Protein AF-A0A396HAP9-F1 (afdb_monomer_lite)

Sequence (199 aa):
MLFASLQLLITLPTNSNITKSLSLSLSLSLSLSLSLSLSLKEWIFEDLALLRVEKILMMASGYSNSPCAACKFLRRKCNQDCIFAPYFPPEEPHKFVNVHKIFGASNVSKILNEVLPHQREDTVNSLAYEAEARIKNPVYGCVGAISVLQGQLFRLQKELDATNADLIRFTHEGSSSLGLGHVHSDDFFNYPSNLSNDM

InterPro domains:
  IPR004883 Lateral organ boundaries, LOB [PF03195] (67-164)
  IPR004883 Lateral organ boundaries, LOB [PS50891] (66-167)

Foldseek 3Di:
DVVVVVVVVPPDDDDDPVVVVVVVVVVVVVVVVVVVVVVVVVVVVVVVVVVVVVLVVVLVVLPDVDAFLQCVVVVHDHDPPRLCSSQGHNVRNVLNVLLCVPQNPVRLVVVSVVDDVVCNNVVSVVSSQQSVQCVVPVPQRCVVVVVVVVVVVVVVVVVVVVVVVVVVVVVVVVVVPVDDDDDDDDDDDDDDDDDDDDD

Structure (mmCIF, N/CA/C/O backbone):
data_AF-A0A396HAP9-F1
#
_entry.id   AF-A0A396HAP9-F1
#
loop_
_atom_site.group_PDB
_atom_site.id
_atom_site.type_symbol
_atom_site.label_atom_id
_atom_site.label_alt_id
_atom_site.label_comp_id
_atom_site.label_asym_id
_atom_site.label_entity_id
_atom_site.label_seq_id
_atom_site.pdbx_PDB_ins_code
_atom_site.Cartn_x
_atom_site.Cartn_y
_atom_site.Cartn_z
_atom_site.occupancy
_atom_site.B_iso_or_equiv
_atom_site.auth_seq_id
_atom_site.auth_comp_id
_atom_site.auth_asym_id
_atom_site.auth_atom_id
_atom_site.pdbx_PDB_model_num
ATOM 1 N N . MET A 1 1 ? 21.847 -15.276 -6.045 1.00 46.97 1 MET A N 1
ATOM 2 C CA . MET A 1 1 ? 22.238 -14.984 -7.444 1.00 46.97 1 MET A CA 1
ATOM 3 C C . MET A 1 1 ? 23.712 -14.589 -7.612 1.00 46.97 1 MET A C 1
ATOM 5 O O . MET A 1 1 ? 24.217 -14.739 -8.709 1.00 46.97 1 MET A O 1
ATOM 9 N N . LEU A 1 2 ? 24.443 -14.201 -6.554 1.00 41.09 2 LEU A N 1
ATOM 10 C CA . LEU A 1 2 ? 25.882 -13.873 -6.633 1.00 41.09 2 LEU A CA 1
ATOM 11 C C . LEU A 1 2 ? 26.825 -15.086 -6.789 1.00 41.09 2 LEU A C 1
ATOM 13 O O . LEU A 1 2 ? 27.959 -14.927 -7.221 1.00 41.09 2 LEU A O 1
ATOM 17 N N . PHE A 1 3 ? 26.359 -16.305 -6.500 1.00 46.91 3 PHE A N 1
ATOM 18 C CA . PHE A 1 3 ? 27.175 -17.518 -6.647 1.00 46.91 3 PHE A CA 1
ATOM 19 C C . PHE A 1 3 ? 27.316 -18.000 -8.101 1.00 46.91 3 PHE A C 1
ATOM 21 O O . PHE A 1 3 ? 28.268 -18.704 -8.411 1.00 46.91 3 PHE A O 1
ATOM 28 N N . ALA A 1 4 ? 26.422 -17.589 -9.011 1.00 45.12 4 ALA A N 1
ATOM 29 C CA . ALA A 1 4 ? 26.512 -17.959 -10.427 1.00 45.12 4 ALA A CA 1
ATOM 30 C C . ALA A 1 4 ? 27.505 -17.075 -11.208 1.00 45.12 4 ALA A C 1
ATOM 32 O O . ALA A 1 4 ? 28.115 -17.534 -12.168 1.00 45.12 4 ALA A O 1
ATOM 33 N N . SER A 1 5 ? 27.718 -15.830 -10.767 1.00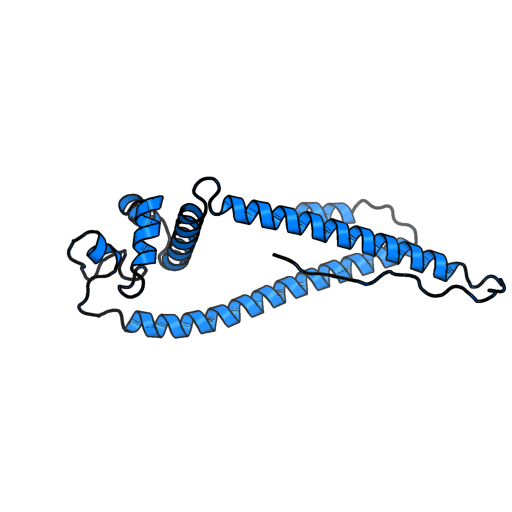 50.06 5 SER A N 1
ATOM 34 C CA . SER A 1 5 ? 28.624 -14.881 -11.429 1.00 50.06 5 SER A CA 1
ATOM 35 C C . SER A 1 5 ? 30.103 -15.166 -11.159 1.00 50.06 5 SER A C 1
ATOM 37 O O . SER A 1 5 ? 30.941 -14.855 -12.000 1.00 50.06 5 SER A O 1
ATOM 39 N N . LEU A 1 6 ? 30.442 -15.794 -10.025 1.00 51.88 6 LEU A N 1
ATOM 40 C CA . LEU A 1 6 ? 31.836 -16.122 -9.702 1.00 51.88 6 LEU A CA 1
ATOM 41 C C . LEU A 1 6 ? 32.345 -17.355 -10.473 1.00 51.88 6 LEU A C 1
ATOM 43 O O . LEU A 1 6 ? 33.542 -17.475 -10.720 1.00 51.88 6 LEU A O 1
ATOM 47 N N . GLN A 1 7 ? 31.441 -18.229 -10.929 1.00 51.34 7 GLN A N 1
ATOM 48 C CA . GLN A 1 7 ? 31.807 -19.433 -11.681 1.00 51.34 7 GLN A CA 1
ATOM 49 C C . GLN A 1 7 ? 32.224 -19.134 -13.131 1.00 51.34 7 GLN A C 1
ATOM 51 O O . GLN A 1 7 ? 32.957 -19.919 -13.727 1.00 51.34 7 GLN A O 1
ATOM 56 N N . LEU A 1 8 ? 31.827 -17.983 -13.691 1.00 49.62 8 LEU A N 1
ATOM 57 C CA . LEU A 1 8 ? 32.210 -17.588 -15.052 1.00 49.62 8 LEU A CA 1
ATOM 58 C C . LEU A 1 8 ? 33.645 -17.026 -15.136 1.00 49.62 8 LEU A C 1
ATOM 60 O O . LEU A 1 8 ? 34.204 -16.945 -16.226 1.00 49.62 8 LEU A O 1
ATOM 64 N N . LEU A 1 9 ? 34.273 -16.689 -14.000 1.00 48.00 9 LEU A N 1
ATOM 65 C CA . LEU A 1 9 ? 35.663 -16.213 -13.962 1.00 48.00 9 LEU A CA 1
ATOM 66 C C . LEU A 1 9 ? 36.714 -17.341 -13.973 1.00 48.00 9 LEU A C 1
ATOM 68 O O . LEU A 1 9 ? 37.890 -17.052 -14.176 1.00 48.00 9 LEU A O 1
ATOM 72 N N . ILE A 1 10 ? 36.325 -18.607 -13.770 1.00 51.59 10 ILE A N 1
ATOM 73 C CA . ILE A 1 10 ? 37.278 -19.727 -13.616 1.00 51.59 10 ILE A CA 1
ATOM 74 C C . ILE A 1 10 ? 37.458 -20.539 -14.921 1.00 51.59 10 ILE A C 1
ATOM 76 O O . ILE A 1 10 ? 38.408 -21.308 -15.035 1.00 51.59 10 ILE A O 1
ATOM 80 N N . THR A 1 11 ? 36.622 -20.345 -15.951 1.00 50.88 11 THR A N 1
ATOM 81 C CA . THR A 1 11 ? 36.629 -21.178 -17.179 1.00 50.88 11 THR A CA 1
ATOM 82 C C . THR A 1 11 ? 36.986 -20.452 -18.483 1.00 50.88 11 THR A C 1
ATOM 84 O O . THR A 1 11 ? 36.640 -20.942 -19.556 1.00 50.88 11 THR A O 1
ATOM 87 N N . LEU A 1 12 ? 37.675 -19.306 -18.447 1.00 44.91 12 LEU A N 1
ATOM 88 C CA . LEU A 1 12 ? 38.189 -18.672 -19.672 1.00 44.91 12 LEU A CA 1
ATOM 89 C C . LEU A 1 12 ? 39.673 -19.020 -19.892 1.00 44.91 12 LEU A C 1
ATOM 91 O O . LEU A 1 12 ? 40.472 -18.901 -18.961 1.00 44.91 12 LEU A O 1
ATOM 95 N N . PRO A 1 13 ? 40.063 -19.458 -21.106 1.00 42.12 13 PRO A N 1
ATOM 96 C CA . PRO A 1 13 ? 41.411 -19.927 -21.387 1.00 42.12 13 PRO A CA 1
ATOM 97 C C . PRO A 1 13 ? 42.414 -18.769 -21.328 1.00 42.12 13 PRO A C 1
ATOM 99 O O . PRO A 1 13 ? 42.207 -17.679 -21.864 1.00 42.12 13 PRO A O 1
ATOM 102 N N . THR A 1 14 ? 43.534 -19.023 -20.661 1.00 53.97 14 THR A N 1
ATOM 103 C CA . THR A 1 14 ? 44.608 -18.067 -20.399 1.00 53.97 14 THR A CA 1
ATOM 104 C C . THR A 1 14 ? 45.492 -17.861 -21.628 1.00 53.97 14 THR A C 1
ATOM 106 O O . THR A 1 14 ? 46.500 -18.552 -21.757 1.00 53.97 14 THR A O 1
ATOM 109 N N . ASN A 1 15 ? 45.181 -16.900 -22.509 1.00 52.03 15 ASN A N 1
ATOM 110 C CA . ASN A 1 15 ? 46.229 -16.198 -23.269 1.00 52.03 15 ASN A CA 1
ATOM 111 C C . ASN A 1 15 ? 45.742 -14.917 -23.980 1.00 52.03 15 ASN A C 1
ATOM 113 O O . ASN A 1 15 ? 45.047 -14.995 -24.988 1.00 52.03 15 ASN A O 1
ATOM 117 N N . SER A 1 16 ? 46.110 -13.740 -23.457 1.00 58.41 16 SER A N 1
ATOM 118 C CA . SER A 1 16 ? 46.436 -12.488 -24.184 1.00 58.41 16 SER A CA 1
ATOM 119 C C . SER A 1 16 ? 46.274 -11.265 -23.267 1.00 58.41 16 SER A C 1
ATOM 121 O O . SER A 1 16 ? 45.460 -11.254 -22.349 1.00 58.41 16 SER A O 1
ATOM 123 N N . ASN A 1 17 ? 47.044 -10.197 -23.507 1.00 53.81 17 ASN A N 1
ATOM 124 C CA . ASN A 1 17 ? 46.995 -8.951 -22.720 1.00 53.81 17 ASN A CA 1
ATOM 125 C C . ASN A 1 17 ? 45.612 -8.256 -22.723 1.00 53.81 17 ASN A C 1
ATOM 127 O O . ASN A 1 17 ? 45.324 -7.452 -21.838 1.00 53.81 17 ASN A O 1
ATOM 131 N N . ILE A 1 18 ? 44.738 -8.617 -23.664 1.00 51.47 18 ILE A N 1
ATOM 132 C CA . ILE A 1 18 ? 43.368 -8.109 -23.803 1.00 51.47 18 ILE A CA 1
ATOM 133 C C . ILE A 1 18 ? 42.463 -8.640 -22.675 1.00 51.47 18 ILE A C 1
ATOM 135 O O . ILE A 1 18 ? 41.651 -7.893 -22.131 1.00 51.47 18 ILE A O 1
ATOM 139 N N . THR A 1 19 ? 42.651 -9.891 -22.234 1.00 54.03 19 THR A N 1
ATOM 140 C CA . THR A 1 19 ? 41.838 -10.483 -21.153 1.00 54.03 19 THR A CA 1
ATOM 141 C C . THR A 1 19 ? 42.161 -9.886 -19.788 1.00 54.03 19 THR A C 1
ATOM 143 O O . THR A 1 19 ? 41.276 -9.769 -18.944 1.00 54.03 19 THR A O 1
ATOM 146 N N . LYS A 1 20 ? 43.405 -9.434 -19.579 1.00 50.50 20 LYS A N 1
ATOM 147 C CA . LYS A 1 20 ? 43.808 -8.712 -18.364 1.00 50.50 20 LYS A CA 1
ATOM 148 C C . LYS A 1 20 ? 43.146 -7.339 -18.282 1.00 50.50 20 LYS A C 1
ATOM 150 O O . LYS A 1 20 ? 42.679 -6.972 -17.213 1.00 50.50 20 LYS A O 1
ATOM 155 N N . SER A 1 21 ? 43.063 -6.615 -19.400 1.00 56.38 21 SER A N 1
ATOM 156 C CA . SER A 1 21 ? 42.399 -5.305 -19.467 1.00 56.38 21 SER A CA 1
ATOM 157 C C . SER A 1 21 ? 40.886 -5.418 -19.241 1.00 56.38 21 SER A C 1
ATOM 159 O O . SER A 1 21 ? 40.335 -4.687 -18.419 1.00 56.38 21 SER A O 1
ATOM 161 N N . LEU A 1 22 ? 40.234 -6.397 -19.877 1.00 54.06 22 LEU A N 1
ATOM 162 C CA . LEU A 1 22 ? 38.808 -6.677 -19.677 1.00 54.06 22 LEU A CA 1
ATOM 163 C C . LEU A 1 22 ? 38.508 -7.170 -18.253 1.00 54.06 22 LEU A C 1
ATOM 165 O O . LEU A 1 22 ? 37.540 -6.722 -17.653 1.00 54.06 22 LEU A O 1
ATOM 169 N N . SER A 1 23 ? 39.360 -8.026 -17.679 1.00 59.59 23 SER A N 1
ATOM 170 C CA . SER A 1 23 ? 39.248 -8.479 -16.282 1.00 59.59 23 SER A CA 1
ATOM 171 C C . SER A 1 23 ? 39.395 -7.321 -15.291 1.00 59.59 23 SER A C 1
ATOM 173 O O . SER A 1 23 ? 38.601 -7.197 -14.359 1.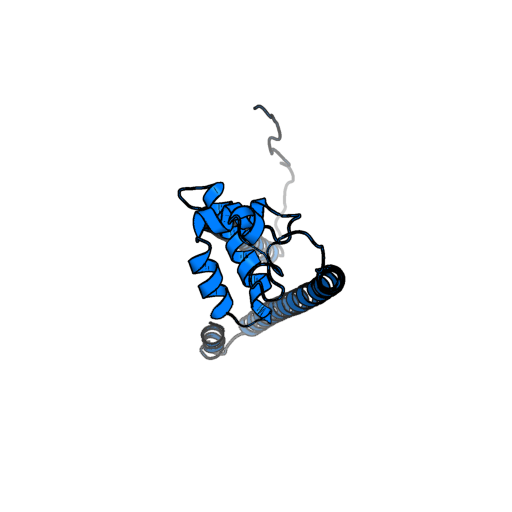00 59.59 23 SER A O 1
ATOM 175 N N . LEU A 1 24 ? 40.352 -6.418 -15.528 1.00 59.44 24 LEU A N 1
ATOM 176 C CA . LEU A 1 24 ? 40.550 -5.239 -14.690 1.00 59.44 24 LEU A CA 1
ATOM 177 C C . LEU A 1 24 ? 39.363 -4.273 -14.797 1.00 59.44 24 LEU A C 1
ATOM 179 O O . LEU A 1 24 ? 38.894 -3.789 -13.776 1.00 59.44 24 LEU A O 1
ATOM 183 N N . SER A 1 25 ? 38.840 -4.046 -16.007 1.00 65.50 25 SER A N 1
ATOM 184 C CA . SER A 1 25 ? 37.649 -3.222 -16.257 1.00 65.50 25 SER A CA 1
ATOM 185 C C . SER A 1 25 ? 36.399 -3.795 -15.582 1.00 65.50 25 SER A C 1
ATOM 187 O O . SER A 1 25 ? 35.684 -3.066 -14.893 1.00 65.50 25 SER A O 1
ATOM 189 N N . LEU A 1 26 ? 36.171 -5.106 -15.699 1.00 58.94 26 LEU A N 1
ATOM 190 C CA . LEU A 1 26 ? 35.035 -5.783 -15.075 1.00 58.94 26 LEU A CA 1
ATOM 191 C C . LEU A 1 26 ? 35.162 -5.792 -13.544 1.00 58.94 26 LEU A C 1
ATOM 193 O O . LEU A 1 26 ? 34.179 -5.562 -12.846 1.00 58.94 26 LEU A O 1
ATOM 197 N N . SER A 1 27 ? 36.376 -5.978 -13.017 1.00 69.00 27 SER A N 1
ATOM 198 C CA . SER A 1 27 ? 36.667 -5.877 -11.583 1.00 69.00 27 SER A CA 1
ATOM 199 C C . SER A 1 27 ? 36.469 -4.456 -11.056 1.00 69.00 27 SER A C 1
ATOM 201 O O . SER A 1 27 ? 35.945 -4.290 -9.956 1.00 69.00 27 SER A O 1
ATOM 203 N N . LEU A 1 28 ? 36.867 -3.430 -11.817 1.00 63.16 28 LEU A N 1
ATOM 204 C CA . LEU A 1 28 ? 36.659 -2.031 -11.442 1.00 63.16 28 LEU A CA 1
ATOM 205 C C . LEU A 1 28 ? 35.173 -1.676 -11.480 1.00 63.16 28 LEU A C 1
ATOM 207 O O . LEU A 1 28 ? 34.688 -1.040 -10.555 1.00 63.16 28 LEU A O 1
ATOM 211 N N . SER A 1 29 ? 34.442 -2.135 -12.497 1.00 70.69 29 SER A N 1
ATOM 212 C CA . SER A 1 29 ? 32.996 -1.934 -12.627 1.00 70.69 29 SER A CA 1
ATOM 213 C C . SER A 1 29 ? 32.222 -2.619 -11.498 1.00 70.69 29 SER A C 1
ATOM 215 O O . SER A 1 29 ? 31.360 -1.999 -10.877 1.00 70.69 29 SER A O 1
ATOM 217 N N . LEU A 1 30 ? 32.573 -3.865 -11.164 1.00 58.78 30 LEU A N 1
ATOM 218 C CA . LEU A 1 30 ? 31.937 -4.606 -10.076 1.00 58.78 30 LEU A CA 1
ATOM 219 C C . LEU A 1 30 ? 32.280 -4.002 -8.708 1.00 58.78 30 LEU A C 1
ATOM 221 O O . LEU A 1 30 ? 31.400 -3.889 -7.860 1.00 58.78 30 LEU A O 1
ATOM 225 N N . SER A 1 31 ? 33.526 -3.560 -8.512 1.00 72.06 31 SER A N 1
ATOM 226 C CA . SER A 1 31 ? 33.954 -2.844 -7.306 1.00 72.06 31 SER A CA 1
ATOM 227 C C . SER A 1 31 ? 33.227 -1.508 -7.165 1.00 72.06 31 SER A C 1
ATOM 229 O O . SER A 1 31 ? 32.665 -1.230 -6.113 1.00 72.06 31 SER A O 1
ATOM 231 N N . LEU A 1 32 ? 33.138 -0.722 -8.243 1.00 62.09 32 LEU A N 1
ATOM 232 C CA . LEU A 1 32 ? 32.441 0.561 -8.255 1.00 62.09 32 LEU A CA 1
ATOM 233 C C . LEU A 1 32 ? 30.938 0.374 -8.022 1.00 62.09 32 LEU A C 1
ATOM 235 O O . LEU A 1 32 ? 30.358 1.117 -7.245 1.00 62.09 32 LEU A O 1
ATOM 239 N N . SER A 1 33 ? 30.320 -0.654 -8.609 1.00 68.06 33 SER A N 1
ATOM 240 C CA . SER A 1 33 ? 28.915 -1.015 -8.381 1.00 68.06 33 SER A CA 1
ATOM 241 C C . SER A 1 33 ? 28.656 -1.468 -6.940 1.00 68.06 33 SER A C 1
ATOM 243 O O . SER A 1 33 ? 27.666 -1.057 -6.332 1.00 68.06 33 SER A O 1
ATOM 245 N N . LEU A 1 34 ? 29.558 -2.265 -6.359 1.00 56.72 34 LEU A N 1
ATOM 246 C CA . LEU A 1 34 ? 29.446 -2.718 -4.975 1.00 56.72 34 LEU A CA 1
ATOM 247 C C . LEU A 1 34 ? 29.679 -1.565 -3.991 1.00 56.72 34 LEU A C 1
ATOM 249 O O . LEU A 1 34 ? 28.924 -1.448 -3.032 1.00 56.72 34 LEU A O 1
ATOM 253 N N . SER A 1 35 ? 30.641 -0.678 -4.262 1.00 68.12 35 SER A N 1
ATOM 254 C CA . SER A 1 35 ? 30.876 0.552 -3.494 1.00 68.12 35 SER A CA 1
ATOM 255 C C . SER A 1 35 ? 29.700 1.515 -3.601 1.00 68.12 35 SER A C 1
ATOM 257 O O . SER A 1 35 ? 29.270 2.045 -2.586 1.00 68.12 35 SER A O 1
ATOM 259 N N . LEU A 1 36 ? 29.125 1.697 -4.793 1.00 58.78 36 LEU A N 1
ATOM 260 C CA . LEU A 1 36 ? 27.939 2.530 -4.984 1.00 58.78 36 LEU A CA 1
ATOM 261 C C . LEU A 1 36 ? 26.732 1.920 -4.262 1.00 58.78 36 LEU A C 1
ATOM 263 O O . LEU A 1 36 ? 25.967 2.644 -3.639 1.00 58.78 36 LEU A O 1
ATOM 267 N N . SER A 1 37 ? 26.590 0.589 -4.265 1.00 61.41 37 SER A N 1
ATOM 268 C CA . SER A 1 37 ? 25.549 -0.119 -3.511 1.00 61.41 37 SER A CA 1
ATOM 269 C C . SER A 1 37 ? 25.757 -0.065 -1.995 1.00 61.41 37 SER A C 1
ATOM 271 O O . SER A 1 37 ? 24.764 -0.020 -1.271 1.00 61.41 37 SER A O 1
ATOM 273 N N . LEU A 1 38 ? 26.999 -0.112 -1.509 1.00 55.22 38 LEU A N 1
ATOM 274 C CA . LEU A 1 38 ? 27.342 -0.003 -0.088 1.00 55.22 38 LEU A CA 1
ATOM 275 C C . LEU A 1 38 ? 27.150 1.436 0.402 1.00 55.22 38 LEU A C 1
ATOM 277 O O . LEU A 1 38 ? 26.450 1.628 1.388 1.00 55.22 38 LEU A O 1
ATOM 281 N N . SER A 1 39 ? 27.622 2.435 -0.349 1.00 52.59 39 SER A N 1
ATOM 282 C CA . SER A 1 39 ? 27.369 3.848 -0.050 1.00 52.59 39 SER A CA 1
ATOM 283 C C . SER A 1 39 ? 25.891 4.213 -0.161 1.00 52.59 39 SER A C 1
ATOM 285 O O . SER A 1 39 ? 25.412 4.951 0.688 1.00 52.59 39 SER A O 1
ATOM 287 N N . LEU A 1 40 ? 25.125 3.675 -1.124 1.00 51.38 40 LEU A N 1
ATOM 288 C CA . LEU A 1 40 ? 23.665 3.863 -1.135 1.00 51.38 40 LEU A CA 1
ATOM 289 C C . LEU A 1 40 ? 23.015 3.254 0.110 1.00 51.38 40 LEU A C 1
ATOM 291 O O . LEU A 1 40 ? 22.084 3.839 0.645 1.00 51.38 40 LEU A O 1
ATOM 295 N N . LYS A 1 41 ? 23.479 2.087 0.576 1.00 51.16 41 LYS A N 1
ATOM 296 C CA . LYS A 1 41 ? 22.954 1.459 1.797 1.00 51.16 41 LYS A CA 1
ATOM 297 C C . LYS A 1 41 ? 23.292 2.269 3.043 1.00 51.16 41 LYS A C 1
ATOM 299 O O . LYS A 1 41 ? 22.414 2.399 3.880 1.00 51.16 41 LYS A O 1
ATOM 304 N N . GLU A 1 42 ? 24.502 2.814 3.149 1.00 57.25 42 GLU A N 1
ATOM 305 C CA . GLU A 1 42 ? 24.919 3.693 4.251 1.00 57.25 42 GLU A CA 1
ATOM 306 C C . GLU A 1 42 ? 24.125 5.009 4.244 1.00 57.25 42 GLU A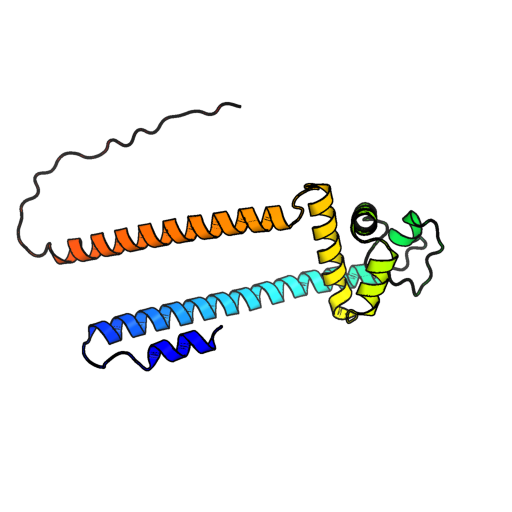 C 1
ATOM 308 O O . GLU A 1 42 ? 23.500 5.331 5.250 1.00 57.25 42 GLU A O 1
ATOM 313 N N . TRP A 1 43 ? 24.001 5.678 3.090 1.00 45.03 43 TRP A N 1
ATOM 314 C CA . TRP A 1 43 ? 23.181 6.890 2.932 1.00 45.03 43 TRP A CA 1
ATOM 315 C C . TRP A 1 43 ? 21.696 6.650 3.241 1.00 45.03 43 TRP A C 1
ATOM 317 O O . TRP A 1 43 ? 21.073 7.450 3.931 1.00 45.03 43 TRP A O 1
ATOM 327 N N . ILE A 1 44 ? 21.130 5.523 2.794 1.00 54.62 44 ILE A N 1
ATOM 328 C CA . ILE A 1 44 ? 19.745 5.146 3.114 1.00 54.62 44 ILE A CA 1
ATOM 329 C C . ILE A 1 44 ? 19.590 4.840 4.612 1.00 54.62 44 ILE A C 1
ATOM 331 O O . ILE A 1 44 ? 18.547 5.153 5.177 1.00 54.62 44 ILE A O 1
ATOM 335 N N . PHE A 1 45 ? 20.584 4.236 5.275 1.00 51.19 45 PHE A N 1
ATOM 336 C CA . PHE A 1 45 ? 20.489 3.886 6.700 1.00 51.19 45 PHE A CA 1
ATOM 337 C C . PHE A 1 45 ? 20.620 5.106 7.624 1.00 51.19 45 PHE A C 1
ATOM 339 O O . PHE A 1 45 ? 19.944 5.156 8.654 1.00 51.19 45 PHE A O 1
ATOM 346 N N . GLU A 1 46 ? 21.451 6.085 7.261 1.00 47.66 46 GLU A N 1
ATOM 347 C CA . GLU A 1 46 ? 21.669 7.308 8.046 1.00 47.66 46 GLU A CA 1
ATOM 348 C C . GLU A 1 46 ? 20.514 8.317 7.906 1.00 47.66 46 GLU A C 1
ATOM 350 O O . GLU A 1 46 ? 20.058 8.849 8.922 1.00 47.66 46 GLU A O 1
ATOM 355 N N . ASP A 1 47 ? 19.927 8.475 6.711 1.00 52.25 47 ASP A N 1
ATOM 356 C CA . ASP A 1 47 ? 18.693 9.266 6.527 1.00 52.25 47 ASP A CA 1
ATOM 357 C C . ASP A 1 47 ? 17.480 8.615 7.221 1.00 52.25 47 ASP A C 1
ATOM 359 O O . ASP A 1 47 ? 16.630 9.298 7.805 1.00 52.25 47 ASP A O 1
ATOM 363 N N . LEU A 1 48 ? 17.410 7.277 7.234 1.00 54.91 48 LEU A N 1
ATOM 364 C CA . LEU A 1 48 ? 16.359 6.544 7.947 1.00 54.91 48 LEU A CA 1
ATOM 365 C C . LEU A 1 48 ? 16.493 6.697 9.467 1.00 54.91 48 LEU A C 1
ATOM 367 O O . LEU A 1 48 ? 15.479 6.717 10.161 1.00 54.91 48 LEU A O 1
ATOM 371 N N . ALA A 1 49 ? 17.714 6.827 9.997 1.00 56.66 49 ALA A N 1
ATOM 372 C CA . ALA A 1 49 ? 17.951 7.036 11.423 1.00 56.66 49 ALA A CA 1
ATOM 373 C C . ALA A 1 49 ? 17.417 8.397 11.905 1.00 56.66 49 ALA A C 1
ATOM 375 O O . ALA A 1 49 ? 16.811 8.459 12.976 1.00 56.66 49 ALA A O 1
ATOM 376 N N . LEU A 1 50 ? 17.553 9.456 11.102 1.00 55.38 50 LEU A N 1
ATOM 377 C CA . LEU A 1 50 ? 17.022 10.791 11.410 1.00 55.38 50 LEU A CA 1
ATOM 378 C C . LEU A 1 50 ? 15.484 10.824 11.366 1.00 55.38 50 LEU A C 1
ATOM 380 O O . LEU A 1 50 ? 14.859 11.294 12.321 1.00 55.38 50 LEU A O 1
ATOM 384 N N . LEU A 1 51 ? 14.869 10.188 10.357 1.00 53.53 51 LEU A N 1
ATOM 385 C CA . LEU A 1 51 ? 13.412 9.979 10.317 1.00 53.53 51 LEU A CA 1
ATOM 386 C C . LEU A 1 51 ? 12.905 9.150 11.512 1.00 53.53 51 LEU A C 1
ATOM 388 O O . LEU A 1 51 ? 11.793 9.362 12.000 1.00 53.53 51 LEU A O 1
ATOM 392 N N . ARG A 1 52 ? 13.709 8.199 12.006 1.00 60.88 52 ARG A N 1
ATOM 393 C CA . ARG A 1 52 ? 13.371 7.351 13.160 1.00 60.88 52 ARG A CA 1
ATOM 394 C C . ARG A 1 52 ? 13.376 8.139 14.466 1.00 60.88 52 ARG A C 1
ATOM 396 O O . ARG A 1 52 ? 12.491 7.922 15.287 1.00 60.88 52 ARG A O 1
ATOM 403 N N . VAL A 1 53 ? 14.325 9.057 14.662 1.00 55.53 53 VAL A N 1
ATOM 404 C CA . VAL A 1 53 ? 14.421 9.880 15.883 1.00 55.53 53 VAL A CA 1
ATOM 405 C C . VAL A 1 53 ? 13.277 10.897 15.967 1.00 55.53 53 VAL A C 1
ATOM 407 O O . VAL A 1 53 ? 12.648 11.005 17.022 1.00 55.53 53 VAL A O 1
ATOM 410 N N . GLU A 1 54 ? 12.927 11.574 14.869 1.00 53.75 54 GLU A N 1
ATOM 411 C CA . GLU A 1 54 ? 11.774 12.494 14.845 1.00 53.75 54 GLU A CA 1
ATOM 412 C C . GLU A 1 54 ? 10.444 11.762 15.085 1.00 53.75 54 GLU A C 1
ATOM 414 O O . GLU A 1 54 ? 9.569 12.243 15.810 1.00 53.75 54 GLU A O 1
ATOM 419 N N . LYS A 1 55 ? 10.305 10.545 14.551 1.00 53.34 55 LYS A N 1
ATOM 420 C CA . LYS A 1 55 ? 9.103 9.726 14.735 1.00 53.34 55 LYS A CA 1
ATOM 421 C C . LYS A 1 55 ? 8.992 9.118 16.136 1.00 53.34 55 LYS A C 1
ATOM 423 O O . LYS A 1 55 ? 7.890 9.060 16.681 1.00 53.34 55 LYS A O 1
ATOM 428 N N . ILE A 1 56 ? 10.117 8.749 16.758 1.00 56.22 56 ILE A N 1
ATOM 429 C CA . ILE A 1 56 ? 10.181 8.344 18.175 1.00 56.22 56 ILE A CA 1
ATOM 430 C C . ILE A 1 56 ? 9.678 9.477 19.084 1.00 56.22 56 ILE A C 1
ATOM 432 O O . ILE A 1 56 ? 8.917 9.214 20.019 1.00 56.22 56 ILE A O 1
ATOM 436 N N . LEU A 1 57 ? 10.028 10.735 18.788 1.00 57.03 57 LEU A N 1
ATOM 437 C CA . LEU A 1 57 ? 9.548 11.893 19.550 1.00 57.03 57 LEU A CA 1
ATOM 438 C C . LEU A 1 57 ? 8.019 12.074 19.433 1.00 57.03 57 LEU A C 1
ATOM 440 O O . LEU A 1 57 ? 7.360 12.419 20.415 1.00 57.03 57 LEU A O 1
ATOM 444 N N . MET A 1 58 ? 7.430 11.764 18.271 1.00 52.88 58 MET A N 1
ATOM 445 C CA . MET A 1 58 ? 5.972 11.812 18.081 1.00 52.88 58 MET A CA 1
ATOM 446 C C . MET A 1 58 ? 5.234 10.611 18.702 1.00 52.88 58 MET A C 1
ATOM 448 O O . MET A 1 58 ? 4.145 10.783 19.248 1.00 52.88 58 MET A O 1
ATOM 452 N N . MET A 1 59 ? 5.834 9.414 18.716 1.00 53.75 59 MET A N 1
ATOM 453 C CA . MET A 1 59 ? 5.279 8.223 19.387 1.00 53.75 59 MET A CA 1
ATOM 454 C C . MET A 1 59 ? 5.233 8.370 20.917 1.00 53.75 59 MET A C 1
ATOM 456 O O . MET A 1 59 ? 4.309 7.860 21.554 1.00 53.75 59 MET A O 1
ATOM 460 N N . ALA A 1 60 ? 6.168 9.122 21.509 1.00 48.66 60 ALA A N 1
ATOM 461 C CA . ALA A 1 60 ? 6.158 9.457 22.937 1.00 48.66 60 ALA A CA 1
ATOM 462 C C . ALA A 1 60 ? 4.973 10.358 23.351 1.00 48.66 60 ALA A C 1
ATOM 464 O O . ALA A 1 60 ? 4.658 10.456 24.536 1.00 48.66 60 ALA A O 1
ATOM 465 N N . SER A 1 61 ? 4.274 10.965 22.384 1.00 50.22 61 SER A N 1
ATOM 466 C CA . SER A 1 61 ? 3.097 11.817 22.607 1.00 50.22 61 SER A CA 1
ATOM 467 C C . SER A 1 61 ? 1.762 11.071 22.435 1.00 50.22 61 SER A C 1
ATOM 469 O O . SER A 1 61 ? 0.699 11.681 22.532 1.00 50.22 61 SER A O 1
ATOM 471 N N . GLY A 1 62 ? 1.791 9.750 22.199 1.00 53.31 62 GLY A N 1
ATOM 472 C CA . GLY A 1 62 ? 0.641 8.904 21.836 1.00 53.31 62 GLY A CA 1
ATOM 473 C C . GLY A 1 62 ? -0.460 8.707 22.891 1.00 53.31 62 GLY A C 1
ATOM 474 O O . GLY A 1 62 ? -1.272 7.797 22.751 1.00 53.31 62 GLY A O 1
ATOM 475 N N . TYR A 1 63 ? -0.523 9.547 23.923 1.00 53.88 63 TYR A N 1
ATOM 476 C CA . TYR A 1 63 ? -1.645 9.624 24.862 1.00 53.88 63 TYR A CA 1
ATOM 477 C C . TYR A 1 63 ? -2.487 10.876 24.588 1.00 53.88 63 TYR A C 1
ATOM 479 O O . TYR A 1 63 ? -2.704 11.720 25.456 1.00 53.88 63 TYR A O 1
ATOM 487 N N . SER A 1 64 ? -3.000 11.013 23.366 1.00 58.50 64 SER A N 1
ATOM 488 C CA . SER A 1 64 ? -4.164 11.867 23.152 1.00 58.50 64 SER A CA 1
ATOM 489 C C . SER A 1 64 ? -5.399 11.117 23.667 1.00 58.50 64 SER A C 1
ATOM 491 O O . SER A 1 64 ? -5.580 9.930 23.415 1.00 58.50 64 SER A O 1
ATOM 493 N N . ASN A 1 65 ? -6.284 11.789 24.411 1.00 69.44 65 ASN A N 1
ATOM 494 C CA . ASN A 1 65 ? -7.553 11.205 24.888 1.00 69.44 65 ASN A CA 1
ATOM 495 C C . ASN A 1 65 ? -8.516 10.813 23.738 1.00 69.44 65 ASN A C 1
ATOM 497 O O . ASN A 1 65 ? -9.660 10.424 23.982 1.00 69.44 65 ASN A O 1
ATOM 501 N N . SER A 1 66 ? -8.092 10.955 22.480 1.00 85.12 66 SER A N 1
ATOM 502 C CA . SER A 1 66 ? -8.874 10.642 21.295 1.00 85.12 66 SER A CA 1
ATOM 503 C C . SER A 1 66 ? -8.644 9.190 20.848 1.00 85.12 66 SER A C 1
ATOM 505 O O . SER A 1 66 ? -7.540 8.656 20.933 1.00 85.12 66 SER A O 1
ATOM 507 N N . PRO A 1 67 ? -9.689 8.499 20.359 1.00 94.94 67 PRO A N 1
ATOM 508 C CA . PRO A 1 67 ? -9.525 7.161 19.806 1.00 94.94 67 PRO A CA 1
ATOM 509 C C . PRO A 1 67 ? -8.680 7.211 18.527 1.00 94.94 67 PRO A C 1
ATOM 511 O O . PRO A 1 67 ? -8.862 8.105 17.699 1.00 94.94 67 PRO A O 1
ATOM 514 N N . CYS A 1 68 ? -7.832 6.200 18.318 1.00 97.00 68 CYS A N 1
ATOM 515 C CA . CYS A 1 68 ? -7.084 6.053 17.068 1.00 97.00 68 CYS A CA 1
ATOM 516 C C . CYS A 1 68 ? -8.021 5.947 15.849 1.00 97.00 68 CYS A C 1
ATOM 518 O O . CYS A 1 68 ? -9.201 5.590 15.988 1.00 97.00 68 CYS A O 1
ATOM 520 N N . ALA A 1 69 ? -7.504 6.196 14.642 1.00 97.56 69 ALA A N 1
ATOM 521 C CA . ALA A 1 69 ? -8.309 6.192 13.418 1.00 97.56 69 ALA A CA 1
ATOM 522 C C . ALA A 1 69 ? -9.072 4.871 13.215 1.00 97.56 69 ALA A C 1
ATOM 524 O O . ALA A 1 69 ? -10.245 4.885 12.836 1.00 97.56 69 ALA A O 1
ATOM 525 N N . ALA A 1 70 ? -8.450 3.737 13.551 1.00 97.88 70 ALA A N 1
ATOM 526 C CA . ALA A 1 70 ? -9.079 2.423 13.468 1.00 97.88 70 ALA A CA 1
ATOM 527 C C . ALA A 1 70 ? -10.293 2.283 14.392 1.00 97.88 70 ALA A C 1
ATOM 529 O O . ALA A 1 70 ? -11.381 1.901 13.961 1.00 97.88 70 ALA A O 1
ATOM 530 N N . CYS A 1 71 ? -10.124 2.599 15.676 1.00 98.06 71 CYS A N 1
ATOM 531 C CA . CYS A 1 71 ? -11.195 2.487 16.662 1.00 98.06 71 CYS A CA 1
ATOM 532 C C . CYS A 1 71 ? -12.319 3.491 16.398 1.00 98.06 71 CYS A C 1
ATOM 534 O O . CYS A 1 71 ? -13.490 3.130 16.528 1.00 98.06 71 CYS A O 1
ATOM 536 N N . LYS A 1 72 ? -11.972 4.708 15.953 1.00 97.12 72 LYS A N 1
ATOM 537 C CA . LYS A 1 72 ? -12.937 5.721 15.512 1.00 97.12 72 LYS A CA 1
ATOM 538 C C . LYS A 1 72 ? -13.774 5.217 14.333 1.00 97.12 72 LYS A C 1
ATOM 540 O O . LYS A 1 72 ? -14.998 5.299 14.386 1.00 97.12 72 LYS A O 1
ATOM 545 N N . PHE A 1 73 ? -13.138 4.647 13.307 1.00 97.94 73 PHE A N 1
ATOM 546 C CA . PHE A 1 73 ? -13.829 4.098 12.135 1.00 97.94 73 PHE A CA 1
ATOM 547 C C . PHE A 1 73 ? -14.726 2.902 12.490 1.00 97.94 73 PHE A C 1
ATOM 549 O O . PHE A 1 73 ? -15.880 2.842 12.072 1.00 97.94 73 PHE A O 1
ATOM 556 N N . LEU A 1 74 ? -14.220 1.980 13.314 1.00 97.19 74 LEU A N 1
ATOM 557 C CA . LEU A 1 74 ? -14.942 0.782 13.762 1.00 97.19 74 LEU A CA 1
ATOM 558 C C . LEU A 1 74 ? -15.986 1.061 14.857 1.00 97.19 74 LEU A C 1
ATOM 560 O O . LEU A 1 74 ? -16.661 0.132 15.293 1.00 97.19 74 LEU A O 1
ATOM 564 N N . ARG A 1 75 ? -16.109 2.312 15.321 1.00 96.56 75 ARG A N 1
ATOM 565 C CA . ARG A 1 75 ? -17.036 2.742 16.383 1.00 96.56 75 ARG A CA 1
ATOM 566 C C . ARG A 1 75 ? -16.906 1.927 17.678 1.00 96.56 75 ARG A C 1
ATOM 568 O O . ARG A 1 75 ? -17.904 1.580 18.305 1.00 96.56 75 ARG A O 1
ATOM 575 N N . ARG A 1 76 ? -15.671 1.630 18.093 1.00 96.12 76 ARG A N 1
ATOM 576 C CA . ARG A 1 76 ? -15.365 0.891 19.333 1.00 96.12 76 ARG A CA 1
ATOM 577 C C . ARG A 1 76 ? -14.423 1.672 20.246 1.00 96.12 76 ARG A C 1
ATOM 579 O O . ARG A 1 76 ? -13.713 2.569 19.794 1.00 96.12 76 ARG A O 1
ATOM 586 N N . LYS A 1 77 ? -14.379 1.302 21.529 1.00 95.25 77 LYS A N 1
ATOM 587 C CA . LYS A 1 77 ? -13.468 1.916 22.507 1.00 95.25 77 LYS A CA 1
ATOM 588 C C . LYS A 1 77 ? -12.004 1.617 22.154 1.00 95.25 77 LYS A C 1
ATOM 590 O O . LYS A 1 77 ? -11.663 0.480 21.833 1.00 95.25 77 LYS A O 1
ATOM 595 N N . CYS A 1 78 ? -11.150 2.639 22.226 1.00 96.31 78 CYS A N 1
ATOM 596 C CA . CYS A 1 78 ? -9.701 2.496 22.096 1.00 96.31 78 CYS A CA 1
ATOM 597 C C . CYS A 1 78 ? -9.091 2.312 23.491 1.00 96.31 78 CYS A C 1
ATOM 599 O O . CYS A 1 78 ? -9.202 3.204 24.326 1.00 96.31 78 CYS A O 1
ATOM 601 N N . ASN A 1 79 ? -8.503 1.143 23.748 1.00 93.56 79 ASN A N 1
ATOM 602 C CA . ASN A 1 79 ? -7.817 0.829 25.006 1.00 93.56 79 ASN A CA 1
ATOM 603 C C . ASN A 1 79 ? -6.307 1.090 24.872 1.00 93.56 79 ASN A C 1
ATOM 605 O O . ASN A 1 79 ? -5.816 1.229 23.752 1.00 93.56 79 ASN A O 1
ATOM 609 N N . GLN A 1 80 ? -5.582 1.088 25.994 1.00 89.81 80 GLN A N 1
ATOM 610 C CA . GLN A 1 80 ? -4.126 1.296 26.003 1.00 89.81 80 GLN A CA 1
ATOM 611 C C . GLN A 1 80 ? -3.363 0.209 25.233 1.00 89.81 80 GLN A C 1
ATOM 613 O O . GLN A 1 80 ? -2.404 0.507 24.533 1.00 89.81 80 GLN A O 1
ATOM 618 N N . ASP A 1 81 ? -3.876 -1.024 25.233 1.00 91.88 81 ASP A N 1
ATOM 619 C CA . ASP A 1 81 ? -3.280 -2.155 24.507 1.00 91.88 81 ASP A CA 1
ATOM 620 C C . ASP A 1 81 ? -3.809 -2.293 23.063 1.00 91.88 81 ASP A C 1
ATOM 622 O O . ASP A 1 81 ? -3.848 -3.381 22.482 1.00 91.88 81 ASP A O 1
ATOM 626 N N . CYS A 1 82 ? -4.307 -1.206 22.465 1.00 95.56 82 CYS A N 1
ATOM 627 C CA . CYS A 1 82 ? -4.852 -1.246 21.110 1.00 95.56 82 CYS A CA 1
ATOM 628 C C . CYS A 1 82 ? -3.745 -1.468 20.068 1.00 95.56 82 CYS A C 1
ATOM 630 O O . CYS A 1 82 ? -2.988 -0.555 19.753 1.00 95.56 82 CYS A O 1
ATOM 632 N N . ILE A 1 83 ? -3.741 -2.641 19.424 1.00 95.94 83 ILE A N 1
ATOM 633 C CA . ILE A 1 83 ? -2.766 -2.998 18.376 1.00 95.94 83 ILE A CA 1
ATOM 634 C C . ILE A 1 83 ? -2.737 -2.033 17.178 1.00 95.94 83 ILE A C 1
ATOM 636 O O . ILE A 1 83 ? -1.730 -1.936 16.490 1.00 95.94 83 ILE A O 1
ATOM 640 N N . PHE A 1 84 ? -3.830 -1.313 16.913 1.00 97.25 84 PHE A N 1
ATOM 641 C CA . PHE A 1 84 ? -3.898 -0.360 15.803 1.00 97.25 84 PHE A CA 1
ATOM 642 C C . PHE A 1 84 ? -3.411 1.040 16.179 1.00 97.25 84 PHE A C 1
ATOM 644 O O . PHE A 1 84 ? -3.038 1.799 15.289 1.00 97.25 84 PHE A O 1
ATOM 651 N N . ALA A 1 85 ? -3.457 1.411 17.463 1.00 96.19 85 ALA A N 1
ATOM 652 C CA . ALA A 1 85 ? -3.217 2.786 17.894 1.00 96.19 85 ALA A CA 1
ATOM 653 C C . ALA A 1 85 ? -1.826 3.325 17.513 1.00 96.19 85 ALA A C 1
ATOM 655 O O . ALA A 1 85 ? -1.785 4.436 16.990 1.00 96.19 85 ALA A O 1
ATOM 656 N N . PRO A 1 86 ? -0.727 2.554 17.637 1.00 94.94 86 PRO A N 1
ATOM 657 C CA . PRO A 1 86 ? 0.600 3.036 17.249 1.00 94.94 86 PRO A CA 1
ATOM 658 C C . PRO A 1 86 ? 0.766 3.317 15.749 1.00 94.94 86 PRO A C 1
ATOM 660 O O . PRO A 1 86 ? 1.676 4.042 15.366 1.00 94.94 86 PRO A O 1
ATOM 663 N N . TYR A 1 87 ? -0.076 2.730 14.889 1.00 96.50 87 TYR A N 1
ATOM 664 C CA . TYR A 1 87 ? 0.137 2.726 13.434 1.00 96.50 87 TYR A CA 1
ATOM 665 C C . TYR A 1 87 ? -0.939 3.481 12.639 1.00 96.50 87 TYR A C 1
ATOM 667 O O . TYR A 1 87 ? -0.734 3.798 11.466 1.00 96.50 87 TYR A O 1
ATOM 675 N N . PHE A 1 88 ? -2.087 3.756 13.265 1.00 96.88 88 PHE A N 1
ATOM 676 C CA . PHE A 1 88 ? -3.228 4.454 12.670 1.00 96.88 88 PHE A CA 1
ATOM 677 C C . PHE A 1 88 ? -3.628 5.658 13.536 1.00 96.88 88 PHE A C 1
ATOM 679 O O . PHE A 1 88 ? -4.667 5.609 14.213 1.00 96.88 88 PHE A O 1
ATOM 686 N N . PRO A 1 89 ? -2.809 6.723 13.543 1.00 94.94 89 PRO A N 1
ATOM 687 C CA . PRO A 1 89 ? -3.075 7.917 14.333 1.00 94.94 89 PRO A CA 1
ATOM 688 C C . PRO A 1 89 ? -4.366 8.615 13.862 1.00 94.94 89 PRO A C 1
ATOM 690 O O . PRO A 1 89 ? -4.756 8.478 12.697 1.00 94.94 89 PRO A O 1
ATOM 693 N N . PRO A 1 90 ? -5.082 9.326 14.750 1.00 94.31 90 PRO A N 1
ATOM 694 C CA . PRO A 1 90 ? -6.337 9.996 14.401 1.00 94.31 90 PRO A CA 1
ATOM 695 C C . PRO A 1 90 ? -6.191 11.084 13.322 1.00 94.31 90 PRO A C 1
ATOM 697 O O . PRO A 1 90 ? -7.188 11.398 12.667 1.00 94.31 90 PRO A O 1
ATOM 700 N N . GLU A 1 91 ? -4.985 11.614 13.116 1.00 94.00 91 GLU A N 1
ATOM 701 C CA . GLU A 1 91 ? -4.623 12.606 12.094 1.00 94.00 91 GLU A CA 1
ATOM 702 C C . GLU A 1 91 ? -4.644 12.026 10.669 1.00 94.00 91 GLU A C 1
ATOM 704 O O . GLU A 1 91 ? -4.859 12.760 9.706 1.00 94.00 91 GLU A O 1
ATOM 709 N N . GLU A 1 92 ? -4.503 10.702 10.524 1.00 93.19 92 GLU A N 1
ATOM 710 C CA . GLU A 1 92 ? -4.463 10.005 9.231 1.00 93.19 92 GLU A CA 1
ATOM 711 C C . GLU A 1 92 ? -5.653 9.037 9.048 1.00 93.19 92 GLU A C 1
ATOM 713 O O . GLU A 1 92 ? -5.472 7.829 8.841 1.00 93.19 92 GLU A O 1
ATOM 718 N N . PRO A 1 93 ? -6.915 9.512 9.078 1.00 95.75 93 PRO A N 1
ATOM 719 C CA . PRO A 1 93 ? -8.078 8.629 9.016 1.00 95.75 93 PRO A CA 1
ATOM 720 C C . PRO A 1 93 ? -8.162 7.852 7.694 1.00 95.75 93 PRO A C 1
ATOM 722 O O . PRO A 1 93 ? -8.545 6.680 7.684 1.00 95.75 93 PRO A O 1
ATOM 725 N N . HIS A 1 94 ? -7.761 8.472 6.579 1.00 96.81 94 HIS A N 1
ATOM 726 C CA . HIS A 1 94 ? -7.801 7.856 5.250 1.00 96.81 94 HIS A CA 1
ATOM 727 C C . HIS A 1 94 ? -6.911 6.613 5.138 1.00 96.81 94 HIS A C 1
ATOM 729 O O . HIS A 1 94 ? -7.281 5.665 4.440 1.00 96.81 94 HIS A O 1
ATOM 735 N N . LYS A 1 95 ? -5.792 6.570 5.875 1.00 97.31 95 LYS A N 1
ATOM 736 C CA . LYS A 1 95 ? -4.878 5.423 5.900 1.00 97.31 95 LYS A CA 1
ATOM 737 C C . LYS A 1 95 ? -5.601 4.161 6.365 1.00 97.31 95 LYS A C 1
ATOM 739 O O . LYS A 1 95 ? -5.571 3.141 5.678 1.00 97.31 95 LYS A O 1
ATOM 744 N N . PHE A 1 96 ? -6.329 4.242 7.482 1.00 98.38 96 PHE A N 1
ATOM 745 C CA . PHE A 1 96 ? -7.102 3.100 7.971 1.00 98.38 96 PHE A CA 1
ATOM 746 C C . PHE A 1 96 ? -8.294 2.773 7.071 1.00 98.38 96 PHE A C 1
ATOM 748 O O . PHE A 1 96 ? -8.565 1.599 6.842 1.00 98.38 96 PHE A O 1
ATOM 755 N N . VAL A 1 97 ? -8.993 3.778 6.532 1.00 98.44 97 VAL A N 1
ATOM 756 C CA . VAL A 1 97 ? -10.141 3.558 5.631 1.00 98.44 97 VAL A CA 1
ATOM 757 C C . VAL A 1 97 ? -9.735 2.722 4.414 1.00 98.44 97 VAL A C 1
ATOM 759 O O . VAL A 1 97 ? -10.406 1.738 4.097 1.00 98.44 97 VAL A O 1
ATOM 762 N N . ASN A 1 98 ? -8.626 3.075 3.760 1.00 98.44 98 ASN A N 1
ATOM 763 C CA . ASN A 1 98 ? -8.130 2.351 2.589 1.00 98.44 98 ASN A CA 1
ATOM 764 C C . ASN A 1 98 ? -7.707 0.927 2.962 1.00 98.44 98 ASN A C 1
ATOM 766 O O . ASN A 1 98 ? -8.166 -0.036 2.344 1.00 98.44 98 ASN A O 1
ATOM 770 N N . VAL A 1 99 ? -6.892 0.784 4.013 1.00 98.62 99 VAL A N 1
ATOM 771 C CA . VAL A 1 99 ? -6.423 -0.522 4.498 1.00 98.62 99 VAL A CA 1
ATOM 772 C C . VAL A 1 99 ? -7.595 -1.426 4.885 1.00 98.62 99 VAL A C 1
ATOM 774 O O . VAL A 1 99 ? -7.642 -2.590 4.491 1.00 98.62 99 VAL A O 1
ATOM 777 N N . HIS A 1 100 ? -8.588 -0.892 5.594 1.00 98.62 100 HIS A N 1
ATOM 778 C CA . HIS A 1 100 ? -9.798 -1.621 5.954 1.00 98.62 100 HIS A CA 1
ATOM 779 C C . HIS A 1 100 ? -10.593 -2.054 4.720 1.00 98.62 100 HIS A C 1
ATOM 781 O O . HIS A 1 100 ? -11.071 -3.183 4.670 1.00 98.62 100 HIS A O 1
ATOM 787 N N . LYS A 1 101 ? -10.736 -1.180 3.720 1.00 98.38 101 LYS A N 1
ATOM 788 C CA . LYS A 1 101 ? -11.486 -1.488 2.498 1.00 98.38 101 LYS A CA 1
ATOM 789 C C . LYS A 1 101 ? -10.841 -2.607 1.675 1.00 98.38 101 LYS A C 1
ATOM 791 O O . LYS A 1 101 ? -11.570 -3.396 1.085 1.00 98.38 101 LYS A O 1
ATOM 796 N N . ILE A 1 102 ? -9.510 -2.668 1.621 1.00 98.44 102 ILE A N 1
ATOM 797 C CA . ILE A 1 102 ? -8.788 -3.648 0.795 1.00 98.44 102 ILE A CA 1
ATOM 798 C C . ILE A 1 102 ? -8.480 -4.943 1.548 1.00 98.44 102 ILE A C 1
ATOM 800 O O . ILE A 1 102 ? -8.686 -6.025 1.003 1.00 98.44 102 ILE A O 1
ATOM 804 N N . PHE A 1 103 ? -8.016 -4.848 2.794 1.00 98.31 103 PHE A N 1
ATOM 805 C CA . PHE A 1 103 ? -7.564 -6.004 3.572 1.00 98.31 103 PHE A CA 1
ATOM 806 C C . PHE A 1 103 ? -8.557 -6.419 4.660 1.00 98.31 103 PHE A C 1
ATOM 808 O O . PHE A 1 103 ? -8.639 -7.599 4.992 1.00 98.31 103 PHE A O 1
ATOM 815 N N . GLY A 1 104 ? -9.324 -5.476 5.211 1.00 98.44 104 GLY A N 1
ATOM 816 C CA . GLY A 1 104 ? -10.213 -5.704 6.353 1.00 98.44 104 GLY A CA 1
ATOM 817 C C . GLY A 1 104 ? -9.487 -5.661 7.701 1.00 98.44 104 GLY A C 1
ATOM 818 O O . GLY A 1 104 ? -8.350 -6.113 7.838 1.00 98.44 104 GLY A O 1
ATOM 819 N N . ALA A 1 105 ? -10.162 -5.150 8.739 1.00 98.06 105 ALA A N 1
ATOM 820 C CA . ALA A 1 105 ? -9.561 -4.989 10.072 1.00 98.06 105 ALA A CA 1
ATOM 821 C C . ALA A 1 105 ? -9.045 -6.312 10.664 1.00 98.06 105 ALA A C 1
ATOM 823 O O . ALA A 1 105 ? -7.971 -6.341 11.263 1.00 98.06 105 ALA A O 1
ATOM 824 N N . SER A 1 106 ? -9.791 -7.408 10.494 1.00 98.31 106 SER A N 1
ATOM 825 C CA . SER A 1 106 ? -9.425 -8.714 11.053 1.00 98.31 106 SER A CA 1
ATOM 826 C C . SER A 1 106 ? -8.142 -9.270 10.439 1.00 98.31 106 SER A C 1
ATOM 828 O O . SER A 1 106 ? -7.304 -9.786 11.172 1.00 98.31 106 SER A O 1
ATOM 830 N N . ASN A 1 107 ? -7.956 -9.138 9.123 1.00 98.44 107 ASN A N 1
ATOM 831 C CA . ASN A 1 107 ? -6.740 -9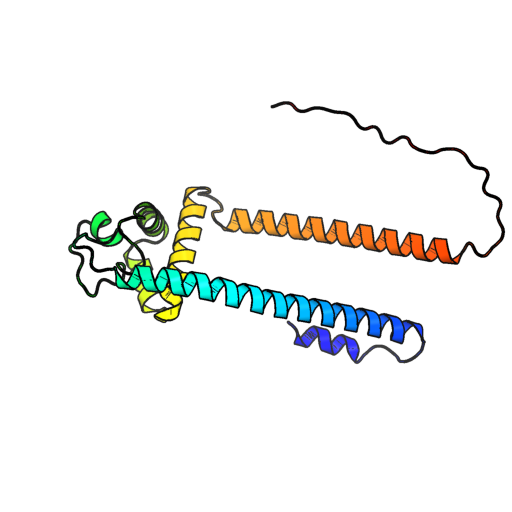.615 8.460 1.00 98.44 107 ASN A CA 1
ATOM 832 C C . ASN A 1 107 ? -5.537 -8.763 8.848 1.00 98.44 107 ASN A C 1
ATOM 834 O O . ASN A 1 107 ? -4.495 -9.309 9.185 1.00 98.44 107 ASN A O 1
ATOM 838 N N . VAL A 1 108 ? -5.701 -7.440 8.906 1.00 98.31 108 VAL A N 1
ATOM 839 C CA . VAL A 1 108 ? -4.638 -6.534 9.366 1.00 98.31 108 VAL A CA 1
ATOM 840 C C . VAL A 1 108 ? -4.229 -6.872 10.800 1.00 98.31 108 VAL A C 1
ATOM 842 O O . VAL A 1 108 ? -3.043 -6.954 11.093 1.00 98.31 108 VAL A O 1
ATOM 845 N N . SER A 1 109 ? -5.191 -7.143 11.690 1.00 97.88 109 SER A N 1
ATOM 846 C CA . SER A 1 109 ? -4.883 -7.573 13.058 1.00 97.88 109 SER A CA 1
ATOM 847 C C . SER A 1 109 ? -4.134 -8.906 13.103 1.00 97.88 109 SER A C 1
ATOM 849 O O . SER A 1 109 ? -3.266 -9.060 13.956 1.00 97.88 109 SER A O 1
ATOM 851 N N . LYS A 1 110 ? -4.469 -9.870 12.235 1.00 98.56 110 LYS A N 1
ATOM 852 C CA . LYS A 1 110 ? -3.751 -11.152 12.142 1.00 98.56 110 LYS A CA 1
ATOM 853 C C . LYS A 1 110 ? -2.312 -10.940 11.674 1.00 98.56 110 LYS A C 1
ATOM 855 O O . LYS A 1 110 ? -1.399 -11.327 12.392 1.00 98.56 110 LYS A O 1
ATOM 860 N N . ILE A 1 111 ? -2.121 -10.215 10.569 1.00 98.25 111 ILE A N 1
ATOM 861 C CA . ILE A 1 111 ? -0.799 -9.872 10.022 1.00 98.25 111 ILE A CA 1
ATOM 862 C C . ILE A 1 111 ? 0.063 -9.185 11.089 1.00 98.25 111 ILE A C 1
ATOM 864 O O . ILE A 1 111 ? 1.202 -9.575 11.318 1.00 98.25 111 ILE A O 1
ATOM 868 N N . LEU A 1 112 ? -0.487 -8.202 11.807 1.00 97.69 112 LEU A N 1
ATOM 869 C CA . LEU A 1 112 ? 0.247 -7.506 12.866 1.00 97.69 112 LEU A CA 1
ATOM 870 C C . LEU A 1 112 ? 0.656 -8.424 14.026 1.00 97.69 112 LEU A C 1
ATOM 872 O O . LEU A 1 112 ? 1.695 -8.189 14.637 1.00 97.69 112 LEU A O 1
ATOM 876 N N . ASN A 1 113 ? -0.124 -9.457 14.340 1.00 97.19 113 ASN A N 1
ATOM 877 C CA . ASN A 1 113 ? 0.244 -10.429 15.371 1.00 97.19 113 ASN A CA 1
ATOM 878 C C . ASN A 1 113 ? 1.308 -11.430 14.894 1.00 97.19 113 ASN A C 1
ATOM 880 O O . ASN A 1 113 ? 2.097 -11.890 15.715 1.00 97.19 113 ASN A O 1
ATOM 884 N N . GLU A 1 114 ? 1.351 -11.739 13.598 1.00 97.56 114 GLU A N 1
ATOM 885 C CA . GLU A 1 114 ? 2.338 -12.643 12.987 1.00 97.56 114 GLU A CA 1
ATOM 886 C C . GLU A 1 114 ? 3.695 -11.961 12.742 1.00 97.56 114 GLU A C 1
ATOM 888 O O . GLU A 1 114 ? 4.732 -12.622 12.707 1.00 97.56 114 GLU A O 1
ATOM 893 N N . VAL A 1 115 ? 3.704 -10.632 12.612 1.00 96.06 115 VAL A N 1
ATOM 894 C CA . VAL A 1 115 ? 4.910 -9.833 12.372 1.00 96.06 115 VAL A CA 1
ATOM 895 C C . VAL A 1 115 ? 5.563 -9.373 13.683 1.00 96.06 115 VAL A C 1
ATOM 897 O O . VAL A 1 115 ? 4.894 -8.935 14.630 1.00 96.06 115 VAL A O 1
ATOM 900 N N . LEU A 1 116 ? 6.902 -9.415 13.720 1.00 95.56 116 LEU A N 1
ATOM 901 C CA . LEU A 1 116 ? 7.706 -8.946 14.851 1.00 95.56 116 LEU A CA 1
ATOM 902 C C . LEU A 1 116 ? 7.455 -7.452 15.129 1.00 95.56 116 LEU A C 1
ATOM 904 O O . LEU A 1 116 ? 7.369 -6.668 14.183 1.00 95.56 116 LEU A O 1
ATOM 908 N N . PRO A 1 117 ? 7.414 -7.003 16.401 1.00 93.50 117 PRO A N 1
ATOM 909 C CA . PRO A 1 117 ? 7.035 -5.630 16.746 1.00 93.50 117 PRO A CA 1
ATOM 910 C C . PRO A 1 117 ? 7.778 -4.525 15.984 1.00 93.50 117 PRO A C 1
ATOM 912 O O . PRO A 1 117 ? 7.156 -3.546 15.582 1.00 93.50 117 PRO A O 1
ATOM 915 N N . HIS A 1 118 ? 9.078 -4.703 15.732 1.00 93.56 118 HIS A N 1
ATOM 916 C CA . HIS A 1 118 ? 9.917 -3.719 15.041 1.00 93.56 118 HIS A CA 1
ATOM 917 C C . HIS A 1 118 ? 9.640 -3.597 13.531 1.00 93.56 118 HIS A C 1
ATOM 919 O O . HIS A 1 118 ? 10.069 -2.622 12.928 1.00 93.56 118 HIS A O 1
ATOM 925 N N . GLN A 1 119 ? 8.935 -4.559 12.927 1.00 94.12 119 GLN A N 1
ATOM 926 C CA . GLN A 1 119 ? 8.584 -4.576 11.497 1.00 94.12 119 GLN A CA 1
ATOM 927 C C . GLN A 1 119 ? 7.135 -4.143 11.242 1.00 94.12 119 GLN A C 1
ATOM 929 O O . GLN A 1 119 ? 6.728 -3.944 10.096 1.00 94.12 119 GLN A O 1
ATOM 934 N N . ARG A 1 120 ? 6.318 -4.025 12.296 1.00 97.12 120 ARG A N 1
ATOM 935 C CA . ARG A 1 120 ? 4.881 -3.734 12.178 1.00 97.12 120 ARG A CA 1
ATOM 936 C C . ARG A 1 120 ? 4.606 -2.384 11.536 1.00 97.12 120 ARG A C 1
ATOM 938 O O . ARG A 1 120 ? 3.650 -2.256 10.780 1.00 97.12 120 ARG A O 1
ATOM 945 N N . GLU A 1 121 ? 5.446 -1.398 11.818 1.00 96.00 121 GLU A N 1
ATOM 946 C CA . GLU A 1 121 ? 5.340 -0.075 11.217 1.00 96.00 121 GLU A CA 1
ATOM 947 C C . GLU A 1 121 ? 5.532 -0.126 9.697 1.00 96.00 121 GLU A C 1
ATOM 949 O O . GLU A 1 121 ? 4.650 0.309 8.954 1.00 96.00 121 GLU A O 1
ATOM 954 N N . ASP A 1 122 ? 6.623 -0.737 9.235 1.00 94.88 122 ASP A N 1
ATOM 955 C CA . ASP A 1 122 ? 6.902 -0.920 7.805 1.00 94.88 122 ASP A CA 1
ATOM 956 C C . ASP A 1 122 ? 5.824 -1.772 7.128 1.00 94.88 122 ASP A C 1
ATOM 958 O O . ASP A 1 122 ? 5.391 -1.483 6.010 1.00 94.88 122 ASP A O 1
ATOM 962 N N . THR A 1 123 ? 5.317 -2.778 7.842 1.00 97.69 123 THR A N 1
ATOM 963 C CA . THR A 1 123 ? 4.204 -3.616 7.381 1.00 97.69 123 THR A CA 1
ATOM 964 C C . THR A 1 123 ? 2.941 -2.786 7.167 1.00 97.69 123 THR A C 1
ATOM 966 O O . THR A 1 123 ? 2.321 -2.877 6.110 1.00 97.69 123 THR A O 1
ATOM 969 N N . VAL A 1 124 ? 2.559 -1.932 8.122 1.00 98.06 124 VAL A N 1
ATOM 970 C CA . VAL A 1 124 ? 1.376 -1.066 7.977 1.00 98.06 124 VAL A CA 1
ATOM 971 C C . VAL A 1 124 ? 1.568 -0.041 6.866 1.00 98.06 124 VAL A C 1
ATOM 973 O O . VAL A 1 124 ? 0.619 0.224 6.129 1.00 98.06 124 VAL A O 1
ATOM 976 N N . ASN A 1 125 ? 2.770 0.514 6.708 1.00 96.75 125 ASN A N 1
ATOM 977 C CA . ASN A 1 125 ? 3.067 1.431 5.607 1.00 96.75 125 ASN A CA 1
ATOM 978 C C . ASN A 1 125 ? 2.941 0.735 4.243 1.00 96.75 125 ASN A C 1
ATOM 980 O O . ASN A 1 125 ? 2.332 1.295 3.333 1.00 96.75 125 ASN A O 1
ATOM 984 N N . SER A 1 126 ? 3.413 -0.509 4.131 1.00 98.06 126 SER A N 1
ATOM 985 C CA . SER A 1 126 ? 3.273 -1.326 2.917 1.00 98.06 126 SER A CA 1
ATOM 986 C C . SER A 1 126 ? 1.801 -1.621 2.611 1.00 98.06 126 SER A C 1
ATOM 988 O O . SER A 1 126 ? 1.331 -1.350 1.506 1.00 98.06 126 SER A O 1
ATOM 990 N N . LEU A 1 127 ? 1.028 -2.063 3.611 1.00 98.31 127 LEU A N 1
ATOM 991 C CA . LEU A 1 127 ? -0.414 -2.293 3.461 1.00 98.31 127 LEU A CA 1
ATOM 992 C C . LEU A 1 127 ? -1.159 -1.009 3.067 1.00 98.31 127 LEU A C 1
ATOM 994 O O . LEU A 1 127 ? -2.066 -1.046 2.239 1.00 98.31 127 LEU A O 1
ATOM 998 N N . ALA A 1 128 ? -0.794 0.136 3.645 1.00 98.12 128 ALA A N 1
ATOM 999 C CA . ALA A 1 128 ? -1.397 1.420 3.303 1.00 98.12 128 ALA A CA 1
ATOM 1000 C C . ALA A 1 128 ? -1.127 1.810 1.847 1.00 98.12 128 ALA A C 1
ATOM 1002 O O . ALA A 1 128 ? -2.070 2.173 1.139 1.00 98.12 128 ALA A O 1
ATOM 1003 N N . TYR A 1 129 ? 0.121 1.671 1.396 1.00 98.06 129 TYR A N 1
ATOM 1004 C CA . TYR A 1 129 ? 0.505 1.921 0.011 1.00 98.06 129 TYR A CA 1
ATOM 1005 C C . TYR A 1 129 ? -0.246 1.001 -0.960 1.00 98.06 129 TYR A C 1
ATOM 1007 O O . TYR A 1 129 ? -0.856 1.474 -1.920 1.00 98.06 129 TYR A O 1
ATOM 1015 N N . GLU A 1 130 ? -0.263 -0.307 -0.696 1.00 98.00 130 GLU A N 1
ATOM 1016 C CA . GLU A 1 130 ? -0.966 -1.278 -1.540 1.00 98.00 130 GLU A CA 1
ATOM 1017 C C . GLU A 1 130 ? -2.469 -1.005 -1.599 1.00 98.00 130 GLU A C 1
ATOM 1019 O O . GLU A 1 130 ? -3.078 -1.064 -2.675 1.00 98.00 130 GLU A O 1
ATOM 1024 N N . ALA A 1 131 ? -3.070 -0.672 -0.454 1.00 98.50 131 ALA A N 1
ATOM 1025 C CA . ALA A 1 131 ? -4.479 -0.343 -0.393 1.00 98.50 131 ALA A CA 1
ATOM 1026 C C . ALA A 1 131 ? -4.788 0.903 -1.223 1.00 98.50 131 ALA A C 1
ATOM 1028 O O . ALA A 1 131 ? -5.696 0.880 -2.052 1.00 98.50 131 ALA A O 1
ATOM 1029 N N . GLU A 1 132 ? -4.021 1.977 -1.043 1.00 98.00 132 GLU A N 1
ATOM 1030 C CA . GLU A 1 132 ? -4.183 3.211 -1.807 1.00 98.00 132 GLU A CA 1
ATOM 1031 C C . GLU A 1 132 ? -3.994 2.978 -3.312 1.00 98.00 132 GLU A C 1
ATOM 1033 O O . GLU A 1 132 ? -4.811 3.438 -4.115 1.00 98.00 132 GLU A O 1
ATOM 1038 N N . ALA A 1 133 ? -2.974 2.211 -3.704 1.00 97.19 133 ALA A N 1
ATOM 1039 C CA . ALA A 1 133 ? -2.735 1.861 -5.099 1.00 97.19 133 ALA A CA 1
ATOM 1040 C C . ALA A 1 133 ? -3.926 1.102 -5.700 1.00 97.19 133 ALA A C 1
ATOM 1042 O O . ALA A 1 133 ? -4.350 1.413 -6.813 1.00 97.19 133 ALA A O 1
ATOM 1043 N N . ARG A 1 134 ? -4.519 0.155 -4.961 1.00 97.88 134 ARG A N 1
ATOM 1044 C CA . ARG A 1 134 ? -5.719 -0.576 -5.400 1.00 97.88 134 ARG A CA 1
ATOM 1045 C C . ARG A 1 134 ? -6.975 0.301 -5.431 1.00 97.88 134 ARG A C 1
ATOM 1047 O O . ARG A 1 134 ? -7.847 0.063 -6.258 1.00 97.88 134 ARG A O 1
ATOM 1054 N N . ILE A 1 135 ? -7.076 1.331 -4.590 1.00 97.81 135 ILE A N 1
ATOM 1055 C CA . ILE A 1 135 ? -8.158 2.324 -4.695 1.00 97.81 135 ILE A CA 1
ATOM 1056 C C . ILE A 1 135 ? -8.011 3.169 -5.966 1.00 97.81 135 ILE A C 1
ATOM 1058 O O . ILE A 1 135 ? -9.006 3.384 -6.657 1.00 97.81 135 ILE A O 1
ATOM 1062 N N . LYS A 1 136 ? -6.792 3.617 -6.293 1.00 96.69 136 LYS A N 1
ATOM 1063 C CA . LYS A 1 136 ? -6.509 4.419 -7.498 1.00 96.69 136 LYS A CA 1
ATOM 1064 C C . LYS A 1 136 ? -6.621 3.604 -8.788 1.00 96.69 136 LYS A C 1
ATOM 1066 O O . LYS A 1 136 ? -7.102 4.111 -9.795 1.00 96.69 136 LYS A O 1
ATOM 1071 N N . ASN A 1 137 ? -6.188 2.345 -8.759 1.00 96.06 137 ASN A N 1
ATOM 1072 C CA . ASN A 1 137 ? -6.251 1.419 -9.883 1.00 96.06 137 ASN A CA 1
ATOM 1073 C C . ASN A 1 137 ? -6.896 0.096 -9.430 1.00 96.06 137 ASN A C 1
ATOM 1075 O O . ASN A 1 137 ? -6.187 -0.817 -9.003 1.00 96.06 137 ASN A O 1
ATOM 1079 N N . PRO A 1 138 ? -8.231 -0.036 -9.530 1.00 96.31 138 PRO A N 1
ATOM 1080 C CA . PRO A 1 138 ? -8.947 -1.223 -9.056 1.00 96.31 138 PRO A CA 1
ATOM 1081 C C . PRO A 1 138 ? -8.579 -2.526 -9.770 1.00 96.31 138 PRO A C 1
ATOM 1083 O O . PRO A 1 138 ? -8.778 -3.598 -9.204 1.00 96.31 138 PRO A O 1
ATOM 1086 N N . VAL A 1 139 ? -8.054 -2.441 -10.997 1.00 97.31 139 VAL A N 1
ATOM 1087 C CA . VAL A 1 139 ? -7.694 -3.615 -11.802 1.00 97.31 139 VAL A CA 1
ATOM 1088 C C . VAL A 1 139 ? -6.297 -4.111 -11.435 1.00 97.31 139 VAL A C 1
ATOM 1090 O O . VAL A 1 139 ? -6.130 -5.281 -11.102 1.00 97.31 139 VAL A O 1
ATOM 1093 N N . TYR A 1 140 ? -5.298 -3.225 -11.455 1.00 93.62 140 TYR A N 1
ATOM 1094 C CA . TYR A 1 140 ? -3.891 -3.622 -11.320 1.00 93.62 140 TYR A CA 1
ATOM 1095 C C . TYR A 1 140 ? -3.237 -3.189 -10.003 1.00 93.62 140 TYR A C 1
ATOM 1097 O O . TYR A 1 140 ? -2.198 -3.730 -9.635 1.00 93.62 140 TYR A O 1
ATOM 1105 N N . GLY A 1 141 ? -3.806 -2.234 -9.267 1.00 96.19 141 GLY A N 1
ATOM 1106 C CA . GLY A 1 141 ? -3.233 -1.715 -8.023 1.00 96.19 141 GLY A CA 1
ATOM 1107 C C . GLY A 1 141 ? -1.752 -1.344 -8.156 1.00 96.19 141 GLY A C 1
ATOM 1108 O O . GLY A 1 141 ? -1.344 -0.692 -9.118 1.00 96.19 141 GLY A O 1
ATOM 1109 N N . CYS A 1 142 ? -0.931 -1.807 -7.211 1.00 93.19 142 CYS A N 1
ATOM 1110 C CA . CYS A 1 142 ? 0.523 -1.628 -7.245 1.00 93.19 142 CYS A CA 1
ATOM 1111 C C . CYS A 1 142 ? 1.216 -2.419 -8.373 1.00 93.19 142 CYS A C 1
ATOM 1113 O O . CYS A 1 142 ? 2.275 -2.002 -8.837 1.00 93.19 142 CYS A O 1
ATOM 1115 N N . VAL A 1 143 ? 0.612 -3.495 -8.894 1.00 95.62 143 VAL A N 1
ATOM 1116 C CA . VAL A 1 143 ? 1.162 -4.272 -10.025 1.00 95.62 143 VAL A CA 1
ATOM 1117 C C . VAL A 1 143 ? 1.230 -3.425 -11.297 1.00 95.62 143 VAL A C 1
ATOM 1119 O O . VAL A 1 143 ? 2.152 -3.583 -12.098 1.00 95.62 143 VAL A O 1
ATOM 1122 N N . GLY A 1 144 ? 0.314 -2.466 -11.460 1.00 91.56 144 GLY A N 1
ATOM 1123 C CA . GLY A 1 144 ? 0.380 -1.492 -12.551 1.00 91.56 144 GLY A CA 1
ATOM 1124 C C . GLY A 1 144 ? 1.644 -0.631 -12.477 1.00 91.56 144 GLY A C 1
ATOM 1125 O O . GLY A 1 144 ? 2.340 -0.477 -13.478 1.00 91.56 144 GLY A 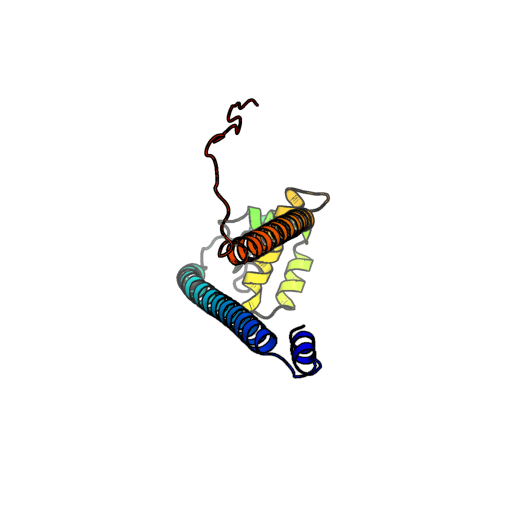O 1
ATOM 1126 N N . ALA A 1 145 ? 1.991 -0.141 -11.283 1.00 88.62 145 ALA A N 1
ATOM 1127 C CA . ALA A 1 145 ? 3.222 0.621 -11.069 1.00 88.62 145 ALA A CA 1
ATOM 1128 C C . ALA A 1 145 ? 4.471 -0.238 -11.326 1.00 88.62 145 ALA A C 1
ATOM 1130 O O . ALA A 1 145 ? 5.389 0.210 -12.011 1.00 88.62 145 ALA A O 1
ATOM 1131 N N . ILE A 1 146 ? 4.471 -1.493 -10.859 1.00 90.69 146 ILE A N 1
ATOM 1132 C CA . ILE A 1 146 ? 5.552 -2.453 -11.137 1.00 90.69 146 ILE A CA 1
ATOM 1133 C C . ILE A 1 146 ? 5.732 -2.640 -12.648 1.00 90.69 146 ILE A C 1
ATOM 1135 O O . ILE A 1 146 ? 6.854 -2.566 -13.142 1.00 90.69 146 ILE A O 1
ATOM 1139 N N . SER A 1 147 ? 4.639 -2.822 -13.390 1.00 92.12 147 SER A N 1
ATOM 1140 C CA . SER A 1 147 ? 4.677 -3.046 -14.842 1.00 92.12 147 SER A CA 1
ATOM 1141 C C . SER A 1 147 ? 5.267 -1.846 -15.592 1.00 92.12 147 SER A C 1
ATOM 1143 O O . SER A 1 147 ? 6.089 -2.013 -16.492 1.00 92.12 147 SER A O 1
ATOM 1145 N N . VAL A 1 148 ? 4.896 -0.625 -15.191 1.00 92.69 148 VAL A N 1
ATOM 1146 C CA . VAL A 1 148 ? 5.460 0.611 -15.758 1.00 92.69 148 VAL A CA 1
ATOM 1147 C C . VAL A 1 148 ? 6.960 0.703 -15.481 1.00 92.69 148 VAL A C 1
ATOM 1149 O O . VAL A 1 148 ? 7.735 0.949 -16.406 1.00 92.69 148 VAL A O 1
ATOM 1152 N N . LEU A 1 149 ? 7.382 0.462 -14.236 1.00 91.62 149 LEU A N 1
ATOM 1153 C CA . LEU A 1 149 ? 8.794 0.503 -13.849 1.00 91.62 149 LEU A CA 1
ATOM 1154 C C . LEU A 1 149 ? 9.619 -0.554 -14.591 1.00 91.62 149 LEU A C 1
ATOM 1156 O O . LEU A 1 149 ? 10.709 -0.258 -15.071 1.00 91.62 149 LEU A O 1
ATOM 1160 N N . GLN A 1 150 ? 9.093 -1.767 -14.756 1.00 93.19 150 GLN A N 1
ATOM 1161 C CA . GLN A 1 150 ? 9.745 -2.819 -15.540 1.00 93.19 150 GLN A CA 1
ATOM 1162 C C . GLN A 1 150 ? 9.910 -2.421 -17.013 1.00 93.19 150 GLN A C 1
ATOM 1164 O O . GLN A 1 150 ? 10.978 -2.635 -17.589 1.00 93.19 150 GLN A O 1
ATOM 1169 N N . GLY A 1 151 ? 8.899 -1.787 -17.614 1.00 94.19 151 GLY A N 1
ATOM 1170 C CA . GLY A 1 151 ? 9.003 -1.246 -18.971 1.00 94.19 151 GLY A CA 1
ATOM 1171 C C . GLY A 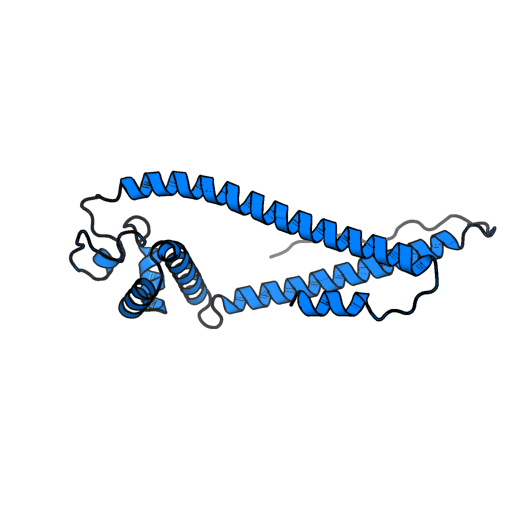1 151 ? 10.071 -0.154 -19.094 1.00 94.19 151 GLY A C 1
ATOM 1172 O O . GLY A 1 151 ? 10.846 -0.149 -20.052 1.00 94.19 151 GLY A O 1
ATOM 1173 N N . GLN A 1 152 ? 10.160 0.740 -18.105 1.00 95.19 152 GLN A N 1
ATOM 1174 C CA . GLN A 1 152 ? 11.192 1.781 -18.057 1.00 95.19 152 GLN A CA 1
ATOM 1175 C C . GLN A 1 152 ? 12.595 1.192 -17.902 1.00 95.19 152 GLN A C 1
ATOM 1177 O O . GLN A 1 152 ? 13.500 1.616 -18.616 1.00 95.19 152 GLN A O 1
ATOM 1182 N N . LEU A 1 153 ? 12.768 0.192 -17.034 1.00 93.88 153 LEU A N 1
ATOM 1183 C CA . LEU A 1 153 ? 14.036 -0.521 -16.874 1.00 93.88 153 LEU A CA 1
ATOM 1184 C C . LEU A 1 153 ? 14.492 -1.148 -18.193 1.00 93.88 153 LEU A C 1
ATOM 1186 O O . LEU A 1 153 ? 15.641 -0.966 -18.586 1.00 93.88 153 LEU A O 1
ATOM 1190 N N . PHE A 1 154 ? 13.594 -1.830 -18.909 1.00 94.50 154 PHE A N 1
ATOM 1191 C CA . PHE A 1 154 ? 13.932 -2.431 -20.200 1.00 94.50 154 PHE A CA 1
ATOM 1192 C C . PHE A 1 154 ? 14.321 -1.379 -21.247 1.00 94.50 154 PHE A C 1
ATOM 1194 O O . PHE A 1 154 ? 15.301 -1.555 -21.971 1.00 94.50 154 PHE A O 1
ATOM 1201 N N . ARG A 1 155 ? 13.582 -0.265 -21.311 1.00 96.44 155 ARG A N 1
ATOM 1202 C CA . ARG A 1 155 ? 13.897 0.840 -22.226 1.00 96.44 155 ARG A CA 1
ATOM 1203 C C . ARG A 1 155 ? 15.272 1.439 -21.927 1.00 96.44 155 ARG A C 1
ATOM 1205 O O . ARG A 1 155 ? 16.079 1.564 -22.842 1.00 96.44 155 ARG A O 1
ATOM 1212 N N . LEU A 1 156 ? 15.540 1.756 -20.661 1.00 95.56 156 LEU A N 1
ATOM 1213 C CA . LEU A 1 156 ? 16.810 2.341 -20.227 1.00 95.56 156 LEU A CA 1
ATOM 1214 C C . LEU A 1 156 ? 17.986 1.391 -20.465 1.00 95.56 156 LEU A C 1
ATOM 1216 O O . LEU A 1 156 ? 19.037 1.827 -20.922 1.00 95.56 156 LEU A O 1
ATOM 1220 N N . GLN A 1 157 ? 17.805 0.090 -20.223 1.00 95.56 157 GLN A N 1
ATOM 1221 C CA . GLN A 1 157 ? 18.835 -0.902 -20.527 1.00 95.56 157 GLN A CA 1
ATOM 1222 C C . GLN A 1 157 ? 19.161 -0.922 -22.026 1.00 95.56 157 GLN A C 1
ATOM 1224 O O . GLN A 1 157 ? 20.328 -0.909 -22.401 1.00 95.56 157 GLN A O 1
ATOM 1229 N N . LYS A 1 158 ? 18.140 -0.875 -22.890 1.00 95.94 158 LYS A N 1
ATOM 1230 C CA . LYS A 1 158 ? 18.335 -0.838 -24.345 1.00 95.94 158 LYS A CA 1
ATOM 1231 C C . LYS A 1 158 ? 19.057 0.433 -24.811 1.00 95.94 158 LYS A C 1
ATOM 1233 O O . LYS A 1 158 ? 19.905 0.356 -25.696 1.00 95.94 158 LYS A O 1
ATOM 1238 N N . GLU A 1 159 ? 18.722 1.590 -24.243 1.00 97.00 159 GLU A N 1
ATOM 1239 C CA . GLU A 1 159 ? 19.396 2.865 -24.538 1.00 97.00 159 GLU A CA 1
ATOM 1240 C C . GLU A 1 159 ? 20.872 2.838 -24.115 1.00 97.00 159 GLU A C 1
ATOM 1242 O O . GLU A 1 159 ? 21.744 3.297 -24.860 1.00 97.00 159 GLU A O 1
ATOM 1247 N N . LEU A 1 160 ? 21.164 2.245 -22.953 1.00 95.88 160 LEU A N 1
ATOM 1248 C CA . LEU A 1 160 ? 22.528 2.047 -22.471 1.00 95.88 160 LEU A CA 1
ATOM 1249 C C . LEU A 1 160 ? 23.324 1.119 -23.399 1.00 95.88 160 LEU A C 1
ATOM 1251 O O . LEU A 1 160 ? 24.450 1.444 -23.773 1.00 95.88 160 LEU A O 1
ATOM 1255 N N . ASP A 1 161 ? 22.735 -0.005 -23.805 1.00 94.94 161 ASP A N 1
ATOM 1256 C CA . ASP A 1 161 ? 23.378 -0.969 -24.702 1.00 94.94 161 ASP A CA 1
ATOM 1257 C C . ASP A 1 161 ? 23.675 -0.348 -26.077 1.00 94.94 161 ASP A C 1
ATOM 1259 O O . ASP A 1 161 ? 24.766 -0.534 -26.619 1.00 94.94 161 ASP A O 1
ATOM 1263 N N . ALA A 1 162 ? 22.740 0.440 -26.618 1.00 96.12 162 ALA A N 1
ATOM 1264 C CA . ALA A 1 162 ? 22.931 1.159 -27.876 1.00 96.12 162 ALA A CA 1
ATOM 1265 C C . ALA A 1 162 ? 24.065 2.192 -27.776 1.00 96.12 162 ALA A C 1
ATOM 1267 O O . ALA A 1 162 ? 24.959 2.213 -28.620 1.00 96.12 162 ALA A O 1
ATOM 1268 N N . THR A 1 163 ? 24.081 2.987 -26.703 1.00 94.38 163 THR A N 1
ATOM 1269 C CA . THR A 1 163 ? 25.124 3.997 -26.470 1.00 94.38 163 THR A CA 1
ATOM 1270 C C . THR A 1 163 ? 26.502 3.354 -26.292 1.00 94.38 163 THR A C 1
ATOM 1272 O O . THR A 1 163 ? 27.498 3.848 -26.820 1.00 94.38 163 THR A O 1
ATOM 1275 N N . ASN A 1 164 ? 26.576 2.217 -25.594 1.00 94.50 164 ASN A N 1
ATOM 1276 C CA . ASN A 1 164 ? 27.814 1.451 -25.455 1.00 94.50 164 ASN A CA 1
ATOM 1277 C C . ASN A 1 164 ? 28.297 0.896 -26.803 1.00 94.50 164 ASN A C 1
ATOM 1279 O O . ASN A 1 164 ? 29.494 0.947 -27.089 1.00 94.50 164 ASN A O 1
ATOM 1283 N N . ALA A 1 165 ? 27.389 0.398 -27.647 1.00 94.19 165 ALA A N 1
ATOM 1284 C CA . ALA A 1 165 ? 27.734 -0.057 -28.993 1.00 94.19 165 ALA A CA 1
ATOM 1285 C C . ALA A 1 165 ? 28.267 1.095 -29.865 1.00 94.19 165 ALA A C 1
ATOM 1287 O O . ALA A 1 165 ? 29.264 0.920 -30.572 1.00 94.19 165 ALA A O 1
ATOM 1288 N N . ASP A 1 166 ? 27.658 2.279 -29.772 1.00 94.31 166 ASP A N 1
ATOM 1289 C CA . ASP A 1 166 ? 28.130 3.485 -30.456 1.00 94.31 166 ASP A CA 1
ATOM 1290 C C . ASP A 1 166 ? 29.523 3.914 -29.967 1.00 94.31 166 ASP A C 1
ATOM 1292 O O . ASP A 1 166 ? 30.398 4.208 -30.784 1.00 94.31 166 ASP A O 1
ATOM 1296 N N . LEU A 1 167 ? 29.777 3.875 -28.653 1.00 92.38 167 LEU A N 1
ATOM 1297 C CA . LEU A 1 167 ? 31.093 4.163 -28.075 1.00 92.38 167 LEU A CA 1
ATOM 1298 C C . LEU A 1 167 ? 32.166 3.202 -28.610 1.00 92.38 167 LEU A C 1
ATOM 1300 O O . LEU A 1 167 ? 33.238 3.636 -29.035 1.00 92.38 167 LEU A O 1
ATOM 1304 N N . ILE A 1 168 ? 31.870 1.898 -28.630 1.00 92.88 168 ILE A N 1
ATOM 1305 C CA . ILE A 1 168 ? 32.778 0.877 -29.169 1.00 92.88 168 ILE A CA 1
ATOM 1306 C C . ILE A 1 168 ? 33.096 1.187 -30.637 1.00 92.88 168 ILE A C 1
ATOM 1308 O O . ILE A 1 168 ? 34.271 1.204 -31.009 1.00 92.88 168 ILE A O 1
ATOM 1312 N N . ARG A 1 169 ? 32.086 1.522 -31.451 1.00 91.50 169 ARG A N 1
ATOM 1313 C CA . ARG A 1 169 ? 32.285 1.906 -32.857 1.00 91.50 169 ARG A CA 1
ATOM 1314 C C . ARG A 1 169 ? 33.240 3.099 -32.996 1.00 91.50 169 ARG A C 1
ATOM 1316 O O . ARG A 1 169 ? 34.239 2.984 -33.705 1.00 91.50 169 ARG A O 1
ATOM 1323 N N . PHE A 1 170 ? 33.016 4.183 -32.252 1.00 89.12 170 PHE A N 1
ATOM 1324 C CA . PHE A 1 170 ? 33.880 5.369 -32.311 1.00 89.12 170 PHE A CA 1
ATOM 1325 C C . PHE A 1 170 ? 35.317 5.100 -31.839 1.00 89.12 170 PHE A C 1
ATOM 1327 O O . PHE A 1 170 ? 36.268 5.630 -32.413 1.00 89.12 170 PHE A O 1
ATOM 1334 N N . THR A 1 171 ? 35.515 4.250 -30.826 1.00 86.69 171 THR A N 1
ATOM 1335 C CA . THR A 1 171 ? 36.871 3.893 -30.359 1.00 86.69 171 THR A CA 1
ATOM 1336 C C . THR A 1 171 ? 37.650 3.025 -31.359 1.00 86.69 171 THR A C 1
ATOM 1338 O O . THR A 1 171 ? 38.869 3.180 -31.491 1.00 86.69 171 THR A O 1
ATOM 1341 N N . HIS A 1 172 ? 36.968 2.154 -32.114 1.00 76.00 172 HIS A N 1
ATOM 1342 C CA . HIS A 1 172 ? 37.580 1.385 -33.204 1.00 76.00 172 HIS A CA 1
ATOM 1343 C C . HIS A 1 172 ? 37.919 2.263 -34.420 1.00 76.00 172 HIS A C 1
ATOM 1345 O O . HIS A 1 172 ? 38.990 2.106 -35.016 1.00 76.00 172 HIS A O 1
ATOM 1351 N N . GLU A 1 173 ? 37.061 3.226 -34.756 1.00 61.69 173 GLU A N 1
ATOM 1352 C CA . GLU A 1 173 ? 37.308 4.199 -35.830 1.00 61.69 173 GLU A CA 1
ATOM 1353 C C . GLU A 1 173 ? 38.464 5.157 -35.477 1.00 61.69 173 GLU A C 1
ATOM 1355 O O . GLU A 1 173 ? 39.343 5.391 -36.308 1.00 61.69 173 GLU A O 1
ATOM 1360 N N . GLY A 1 174 ? 38.566 5.598 -34.216 1.00 56.22 174 GLY A N 1
ATOM 1361 C CA . GLY A 1 174 ? 39.679 6.419 -33.713 1.00 56.22 174 GLY A CA 1
ATOM 1362 C C . GLY A 1 174 ? 41.039 5.705 -33.640 1.00 56.22 174 GLY A C 1
ATOM 1363 O O . GLY A 1 174 ? 42.073 6.361 -33.538 1.00 56.22 174 GLY A O 1
ATOM 1364 N N . SER A 1 175 ? 41.067 4.371 -33.737 1.00 48.88 175 SER A N 1
ATOM 1365 C CA . SER A 1 175 ? 42.310 3.579 -33.813 1.00 48.88 175 SER A CA 1
ATOM 1366 C C . SER A 1 175 ? 42.800 3.370 -35.255 1.00 48.88 175 SER A C 1
ATOM 1368 O O . SER A 1 175 ? 43.935 2.947 -35.467 1.00 48.88 175 SER A O 1
ATOM 1370 N N . SER A 1 176 ? 41.964 3.686 -36.251 1.00 45.94 176 SER A N 1
ATOM 1371 C CA . SER A 1 176 ? 42.275 3.523 -37.679 1.00 45.94 176 SER A CA 1
ATOM 1372 C C . SER A 1 176 ? 42.792 4.817 -38.336 1.00 45.94 176 SER A C 1
ATOM 1374 O O . SER A 1 176 ? 43.242 4.784 -39.479 1.00 45.94 176 SER A O 1
ATOM 1376 N N . SER A 1 177 ? 42.799 5.952 -37.622 1.00 45.94 177 SER A N 1
ATOM 1377 C CA . SER A 1 177 ? 43.179 7.273 -38.158 1.00 45.94 177 SER A CA 1
ATOM 1378 C C . SER A 1 177 ? 44.634 7.704 -37.895 1.00 45.94 177 SER A C 1
ATOM 1380 O O . SER A 1 177 ? 44.949 8.886 -38.007 1.00 45.94 177 SER A O 1
ATOM 1382 N N . LEU A 1 178 ? 45.550 6.771 -37.593 1.00 46.94 178 LEU A N 1
ATOM 1383 C CA . LEU A 1 178 ? 46.996 6.992 -37.810 1.00 46.94 178 LEU A CA 1
ATOM 1384 C C . LEU A 1 178 ? 47.443 6.624 -39.242 1.00 46.94 178 LEU A C 1
ATOM 1386 O O . LEU A 1 178 ? 48.634 6.657 -39.548 1.00 46.94 178 LEU A O 1
ATOM 1390 N N . GLY A 1 179 ? 46.503 6.310 -40.139 1.00 40.78 179 GLY A N 1
ATOM 1391 C CA . GLY A 1 179 ? 46.737 6.228 -41.580 1.00 40.78 179 GLY A CA 1
ATOM 1392 C C . GLY A 1 179 ? 46.318 7.522 -42.277 1.00 40.78 179 GLY A C 1
ATOM 1393 O O . GLY A 1 179 ? 45.163 7.924 -42.181 1.00 40.78 179 GLY A O 1
ATOM 1394 N N . LEU A 1 180 ? 47.265 8.166 -42.966 1.00 46.47 180 LEU A N 1
ATOM 1395 C CA . LEU A 1 180 ? 47.078 9.355 -43.804 1.00 46.47 180 LEU A CA 1
ATOM 1396 C C . LEU A 1 180 ? 45.797 9.293 -44.657 1.00 46.47 180 LEU A C 1
ATOM 1398 O O . LEU A 1 180 ? 45.632 8.378 -45.460 1.00 46.47 180 LEU A O 1
ATOM 1402 N N . GLY A 1 181 ? 44.964 10.332 -44.581 1.00 37.66 181 GLY A N 1
ATOM 1403 C CA . GLY A 1 181 ? 43.821 10.495 -45.476 1.00 37.66 181 GLY A CA 1
ATOM 1404 C C . GLY A 1 181 ? 43.140 11.847 -45.303 1.00 37.66 181 GLY A C 1
ATOM 1405 O O . GLY A 1 181 ? 42.358 12.047 -44.387 1.00 37.66 181 GLY A O 1
ATOM 1406 N N . HIS A 1 182 ? 43.488 12.773 -46.187 1.00 42.62 182 HIS A N 1
ATOM 1407 C CA . HIS A 1 182 ? 42.930 14.109 -46.387 1.00 42.62 182 HIS A CA 1
ATOM 1408 C C . HIS A 1 182 ? 41.392 14.172 -46.236 1.00 42.62 182 HIS A C 1
ATOM 1410 O O . HIS A 1 182 ? 40.670 13.593 -47.043 1.00 42.62 182 HIS A O 1
ATOM 1416 N N . VAL A 1 183 ? 40.894 14.924 -45.245 1.00 36.03 183 VAL A N 1
ATOM 1417 C CA . VAL A 1 183 ? 39.474 15.308 -45.140 1.00 36.03 183 VAL A CA 1
ATOM 1418 C C . VAL A 1 183 ? 39.296 16.673 -45.799 1.00 36.03 183 VAL A C 1
ATOM 1420 O O . VAL A 1 183 ? 39.938 17.647 -45.407 1.00 36.03 183 VAL A O 1
ATOM 1423 N N . HIS A 1 184 ? 38.465 16.709 -46.838 1.00 35.38 184 HIS A N 1
ATOM 1424 C CA . HIS A 1 184 ? 37.835 17.923 -47.340 1.00 35.38 184 HIS A CA 1
ATOM 1425 C C . HIS A 1 184 ? 36.657 18.212 -46.405 1.00 35.38 184 HIS A C 1
ATOM 1427 O O . HIS A 1 184 ? 35.795 17.353 -46.217 1.00 35.38 184 HIS A O 1
ATOM 1433 N N . SER A 1 185 ? 36.682 19.374 -45.761 1.00 41.81 185 SER A N 1
ATOM 1434 C CA . SER A 1 185 ? 35.574 19.893 -44.967 1.00 41.81 185 SER A CA 1
ATOM 1435 C C . SER A 1 185 ? 34.397 20.207 -45.881 1.00 41.81 185 SER A C 1
ATOM 1437 O O . SER A 1 185 ? 34.612 20.760 -46.954 1.00 41.81 185 SER A O 1
ATOM 1439 N N . ASP A 1 186 ? 33.197 19.820 -45.456 1.00 36.00 186 ASP A N 1
ATOM 1440 C CA . ASP A 1 186 ? 31.961 20.619 -45.469 1.00 36.00 186 ASP A CA 1
ATOM 1441 C C . ASP A 1 186 ? 30.755 19.675 -45.568 1.00 36.00 186 ASP A C 1
ATOM 1443 O O . ASP A 1 186 ? 30.470 19.118 -46.619 1.00 36.00 186 ASP A O 1
ATOM 1447 N N . ASP A 1 187 ? 30.106 19.429 -44.425 1.00 33.56 187 ASP A N 1
ATOM 1448 C CA . ASP A 1 187 ? 28.649 19.562 -44.280 1.00 33.56 187 ASP A CA 1
ATOM 1449 C C . ASP A 1 187 ? 28.250 19.282 -42.824 1.00 33.56 187 ASP A C 1
ATOM 1451 O O . ASP A 1 187 ? 28.032 18.161 -42.361 1.00 33.56 187 ASP A O 1
ATOM 1455 N N . PHE A 1 188 ? 28.220 20.381 -42.076 1.00 36.25 188 PHE A N 1
ATOM 1456 C CA . PHE A 1 188 ? 27.810 20.494 -40.689 1.00 36.25 188 PHE A CA 1
ATOM 1457 C C . PHE A 1 188 ? 26.304 20.796 -40.644 1.00 36.25 188 PHE A C 1
ATOM 1459 O O . PHE A 1 188 ? 25.847 21.765 -41.240 1.00 36.25 188 PHE A O 1
ATOM 1466 N N . PHE A 1 189 ? 25.575 19.999 -39.860 1.00 37.62 189 PHE A N 1
ATOM 1467 C CA . PHE A 1 189 ? 24.240 20.264 -39.309 1.00 37.62 189 PHE A CA 1
ATOM 1468 C C . PHE A 1 189 ? 23.049 20.353 -40.275 1.00 37.62 189 PHE A C 1
ATOM 1470 O O . PHE A 1 189 ? 22.763 21.385 -40.871 1.00 37.62 189 PHE A O 1
ATOM 1477 N N . ASN A 1 190 ? 22.191 19.331 -40.214 1.00 31.61 190 ASN A N 1
ATOM 1478 C CA . ASN A 1 190 ? 20.755 19.587 -40.275 1.00 31.61 190 ASN A CA 1
ATOM 1479 C C . ASN A 1 190 ? 19.999 18.636 -39.334 1.00 31.61 190 ASN A C 1
ATOM 1481 O O . ASN A 1 190 ? 19.634 17.521 -39.701 1.00 31.61 190 ASN A O 1
ATOM 1485 N N . TYR A 1 191 ? 19.808 19.073 -38.088 1.00 38.50 191 TYR A N 1
ATOM 1486 C CA . TYR A 1 191 ? 18.806 18.515 -37.182 1.00 38.50 191 TYR A CA 1
ATOM 1487 C C . TYR A 1 191 ? 17.638 19.505 -37.145 1.00 38.50 191 TYR A C 1
ATOM 1489 O O . TYR A 1 191 ? 17.843 20.642 -36.712 1.00 38.50 191 TYR A O 1
ATOM 1497 N N . PRO A 1 192 ? 16.426 19.134 -37.588 1.00 39.75 192 PRO A N 1
ATOM 1498 C CA . PRO A 1 192 ? 15.277 20.007 -37.449 1.00 39.75 192 PRO A CA 1
ATOM 1499 C C . PRO A 1 192 ? 14.791 19.976 -35.997 1.00 39.75 192 PRO A C 1
ATOM 1501 O O . PRO A 1 192 ? 14.178 19.017 -35.530 1.00 39.75 192 PRO A O 1
ATOM 1504 N N . SER A 1 193 ? 15.068 21.055 -35.275 1.00 46.56 193 SER A N 1
ATOM 1505 C CA . SER A 1 193 ? 14.330 21.471 -34.088 1.00 46.56 193 SER A CA 1
ATOM 1506 C C . SER A 1 193 ? 13.159 22.351 -34.521 1.00 46.56 193 SER A C 1
ATOM 1508 O O . SER A 1 193 ? 13.376 23.324 -35.237 1.00 46.56 193 SER A O 1
ATOM 1510 N N . ASN A 1 194 ? 11.943 21.971 -34.102 1.00 37.28 194 ASN A N 1
ATOM 1511 C CA . ASN A 1 194 ? 10.707 22.762 -33.908 1.00 37.28 194 ASN A CA 1
ATOM 1512 C C . ASN A 1 194 ? 9.487 21.842 -34.129 1.00 37.28 194 ASN A C 1
ATOM 1514 O O . ASN A 1 194 ? 9.496 21.051 -35.062 1.00 37.28 194 ASN A O 1
ATOM 1518 N N . LEU A 1 195 ? 8.380 21.890 -33.388 1.00 41.56 195 LEU A N 1
ATOM 1519 C CA . LEU A 1 195 ? 7.945 22.625 -32.194 1.00 41.56 195 LEU A CA 1
ATOM 1520 C C . LEU A 1 195 ? 6.531 22.084 -31.853 1.00 41.56 195 LEU A C 1
ATOM 1522 O O . LEU A 1 195 ? 5.882 21.501 -32.720 1.00 41.56 195 LEU A O 1
ATOM 1526 N N . SER A 1 196 ? 6.055 22.405 -30.647 1.00 39.97 196 SER A N 1
ATOM 1527 C CA . SER A 1 196 ? 4.639 22.516 -30.230 1.00 39.97 196 SER A CA 1
ATOM 1528 C C . SER A 1 196 ? 4.030 21.246 -29.620 1.00 39.97 196 SER A C 1
ATOM 1530 O O . SER A 1 196 ? 3.893 20.225 -30.280 1.00 39.97 196 SER A O 1
ATOM 1532 N N . ASN A 1 197 ? 3.806 21.189 -28.299 1.00 42.03 197 ASN A N 1
ATOM 1533 C CA . ASN A 1 197 ? 2.720 21.864 -27.561 1.00 42.03 197 ASN A CA 1
ATOM 1534 C C . ASN A 1 197 ? 1.395 21.842 -28.327 1.00 42.03 197 ASN A C 1
ATOM 1536 O O . ASN A 1 197 ? 1.241 22.623 -29.253 1.00 42.03 197 ASN A O 1
ATOM 1540 N N . ASP A 1 198 ? 0.462 20.989 -27.898 1.00 40.03 198 ASP A N 1
ATOM 1541 C CA . ASP A 1 198 ? -0.912 21.381 -27.556 1.00 40.03 198 ASP A CA 1
ATOM 1542 C C . ASP A 1 198 ? -1.679 20.197 -26.925 1.00 40.03 198 ASP A C 1
ATOM 1544 O O . ASP A 1 198 ? -1.641 19.088 -27.449 1.00 40.03 198 ASP A O 1
ATOM 1548 N N . MET A 1 199 ? -2.360 20.514 -25.811 1.00 38.84 199 MET A N 1
ATOM 1549 C CA . MET A 1 199 ? -3.487 19.840 -25.122 1.00 38.84 199 MET A CA 1
ATOM 1550 C C . MET A 1 199 ? -3.371 18.397 -24.611 1.00 38.84 199 MET A C 1
ATOM 1552 O O . MET A 1 199 ? -3.355 17.437 -25.407 1.00 38.84 199 MET A O 1
#

Secondary structure (DSSP, 8-state):
-HHHHHGGGSSS----HHHHHHHHHHHHHHHHHHHHHHHHHHHHHHHHHHHHHHHHHHHTT---SSPPHHHHHTT----TT-TTTTTS-TT-HHHHHHHHHHT-HHHHHHHHHHS-GGGHHHHHHHHHHHHHHHHH-TTTHHHHHHHHHHHHHHHHHHHHHHHHHHHHHHHHHTTSTTS---PPP--------------

pLDDT: mean 74.96, std 23.09, range [31.61, 98.62]

Organism: Medicago truncatula (NCBI:txid3880)

Radius of gyration: 28.31 Å; chains: 1; bounding box: 64×44×73 Å

=== Feature glossary ===
Legend for the data blocks above and below:

— What the protein is —

The amino-acid sequence is the protein's primary structure: the linear order of residues from the N-terminus to the C-terminus, written in one-letter code. Everything else here — the 3D coordinates, the secondary structure, the domain annotations — is ultimately a consequence of this string.

Database cross-references. InterPro integrates a dozen domain/family signature databases into unified entries with residue-range hits. GO terms attach function/process/location labels with evidence codes. CATH codes position the fold in a four-level structural taxonomy. Organism is the NCBI-taxonomy species name.

— Where its atoms are —

The mmCIF block holds the 3D Cartesian coordinates of each backbone atom (N, Cα, C, O) in ångströms. mmCIF is the PDB's canonical archive format — a tagged-loop text representation of the atomic model.

The six renders are orthographic views along the three Cartesian axes in both directions. Representation (cartoon, sticks, or surface) and color scheme (sequence-rainbow or by-chain) vary across proteins so the training set covers all the common visualization conventions.

— Local backbone conformation —

Secondary structure is the local, repeating backbone conformation. DSSP classifies it into eight states by reading the hydrogen-bond network: three helix types (H, G, I), two β types (E, B), two non-regular types (T, S), and unstructured coil (-).

SS3 is a coarse helix/strand/coil call (letters a/b/c) made by the P-SEA algorithm from inter-Cα distances and dihedrals. It is less detailed than DSSP but needs only Cα positions.

Backbone dihedral angles. Every residue except chain termini has a φ (preceding-C → N → Cα → C) and a ψ (N → Cα → C → next-N). They are reported in degrees following the IUPAC sign convention. Secondary structure is essentially a statement about which (φ, ψ) basin each residue occupies.

— Global shape and packing —

The geometric summary reports three shape descriptors. Rg (radius of gyration) measures how spread out the Cα atoms are about their centre of mass; compact globular proteins have small Rg, elongated or unfolded ones large. Cα contacts (<8 Å, |i−j|>4) count long-range residue pairs in spatial proximity — high for tightly packed folds, near zero for rods or random coil. The bounding-box extents give the protein's footprint along x, y, z in Å.

Solvent accessibility: the surface area of each residue that a 1.4 Å water probe can touch, in Å². When only backbone atoms are present the absolute values are lower than full-atom SASA (side chains contribute most of the area) and are flagged as backbone-only.

Plot images: a contact map (which residues are close in 3D, as an N×N binary image), a Ramachandran scatter (backbone torsion angles, revealing secondary-structure composition at a glance), and — for AlphaFold structures — a PAE heatmap (pairwise prediction confidence).

— Structural neighborhood —

Foldseek's 3Di representation compresses backbone geometry into a per-residue letter drawn from a learned twenty-state alphabet. It captures the tertiary interaction pattern around each residue — which residues are packed against it in space, regardless of where they are in sequence.

Structural nearest neighbors (via Foldseek easy-search vs the PDB). Reported per hit: target PDB id, E-value, and alignment TM-score. A TM-score above ~0.5 is the conventional threshold for 'same fold'.

— Confidence and disorder —

pLDDT (predicted Local Distance Difference Test) is AlphaFold's per-residue confidence score, ranging from 0 to 100. Values above 90 indicate high confidence (typically well-packed cores); 70–90 is confident; 50–70 low confidence; below 50 usually means the region is disordered or the prediction is unreliable there. AlphaFold stores pLDDT in the mmCIF B-factor column.

For experimental (PDB) structures, the B-factor (temperature factor) quantifies the positional spread of each atom in the crystal — a combination of thermal vibration and static disorder — in units of Å². High B-factors mark flexible loops or poorly resolved regions; low B-factors mark the rigid, well-ordered core.

Predicted Aligned Error (PAE) is an AlphaFold confidence matrix: entry (i, j) is the expected error in the position of residue j, in ångströms, when the prediction is superimposed on the true structure at residue i. Low PAE within a block of residues means that block is internally rigid and well-predicted; high PAE between two blocks means their relative placement is uncertain even if each block individually is confident.